Protein AF-A0A933QQ33-F1 (afdb_monomer_lite)

Radius of gyration: 17.91 Å; chains: 1; bounding box: 45×39×52 Å

Foldseek 3Di:
DVLLVVCLQQQAELVVSVVCCVVPPCVVPVPDDPSVVNLVVLLVPLVCVLVQADDAAQEKEKDKDDFAADAPPCPPVDPLDEADWADDPNDIGGYKMKIFMAHLVLGTNDIAMDGRRDFSLVTQVRVQVCPPNYQYEYAPSNDDPVDHRPSYDHDDPPRDPSCVSVVVVNCSCCPRSVRRYRYDPDDDDSPVNSVCCSSRPDDPPDPDDDDDDDDD

Structure (mmCIF, N/CA/C/O backbone):
data_AF-A0A933QQ33-F1
#
_entry.id   AF-A0A933QQ33-F1
#
loop_
_atom_site.group_PDB
_atom_site.id
_atom_site.type_symbol
_atom_site.label_atom_id
_atom_site.label_alt_id
_atom_site.label_comp_id
_atom_site.label_asym_id
_atom_site.label_entity_id
_atom_site.label_seq_id
_atom_site.pdbx_PDB_ins_code
_atom_site.Cartn_x
_atom_site.Cartn_y
_atom_site.Cartn_z
_atom_site.occupancy
_atom_site.B_iso_or_equiv
_atom_site.auth_seq_id
_atom_site.auth_comp_id
_atom_site.auth_asym_id
_atom_site.auth_atom_id
_atom_site.pdbx_PDB_model_num
ATOM 1 N N . MET A 1 1 ? -5.122 -6.069 -16.769 1.00 69.25 1 MET A N 1
ATOM 2 C CA . MET A 1 1 ? -5.168 -6.163 -15.291 1.00 69.25 1 MET A CA 1
ATOM 3 C C . MET A 1 1 ? -4.305 -7.285 -14.753 1.00 69.25 1 MET A C 1
ATOM 5 O O . MET A 1 1 ? -3.380 -6.979 -14.017 1.00 69.25 1 MET A O 1
ATOM 9 N N . THR A 1 2 ? -4.514 -8.536 -15.174 1.00 80.75 2 THR A N 1
ATOM 10 C CA . THR A 1 2 ? -3.758 -9.713 -14.699 1.00 80.75 2 THR A CA 1
ATOM 11 C C . THR A 1 2 ? -2.238 -9.527 -14.733 1.00 80.75 2 THR A C 1
ATOM 13 O O . THR A 1 2 ? -1.574 -9.744 -13.727 1.00 80.75 2 THR A O 1
ATOM 16 N N . LEU A 1 3 ? -1.684 -9.022 -15.843 1.00 87.12 3 LEU A N 1
ATOM 17 C CA . LEU A 1 3 ? -0.244 -8.754 -15.954 1.00 87.12 3 LEU A CA 1
ATOM 18 C C . LEU A 1 3 ? 0.265 -7.687 -14.972 1.00 87.12 3 LEU A C 1
ATOM 20 O O . LEU A 1 3 ? 1.373 -7.806 -14.466 1.00 87.12 3 LEU A O 1
ATOM 24 N N . GLY A 1 4 ? -0.537 -6.662 -14.677 1.00 82.50 4 GLY A N 1
ATOM 25 C CA . GLY A 1 4 ? -0.167 -5.626 -13.712 1.00 82.50 4 GLY A CA 1
ATOM 26 C C . GLY A 1 4 ? -0.150 -6.158 -12.277 1.00 82.50 4 GLY A C 1
ATOM 27 O O . GLY A 1 4 ? 0.752 -5.837 -11.510 1.00 82.50 4 GLY A O 1
ATOM 28 N N . PHE A 1 5 ? -1.100 -7.030 -11.931 1.00 78.88 5 PHE A N 1
ATOM 29 C CA . PHE A 1 5 ? -1.120 -7.707 -10.633 1.00 78.88 5 PHE A CA 1
ATOM 30 C C . PHE A 1 5 ? 0.055 -8.682 -10.479 1.00 78.88 5 PHE A C 1
ATOM 32 O O . PHE A 1 5 ? 0.748 -8.661 -9.467 1.00 78.88 5 PHE A O 1
ATOM 39 N N . LEU A 1 6 ? 0.353 -9.471 -11.517 1.00 82.62 6 LEU A N 1
ATOM 40 C CA . LEU A 1 6 ? 1.536 -10.338 -11.547 1.00 82.62 6 LEU A CA 1
ATOM 41 C C . LEU A 1 6 ? 2.837 -9.539 -11.430 1.00 82.62 6 LEU A C 1
ATOM 43 O O . LEU A 1 6 ? 3.757 -9.969 -10.739 1.00 82.62 6 LEU A O 1
ATOM 47 N N . PHE A 1 7 ? 2.914 -8.369 -12.069 1.00 81.94 7 PHE A N 1
ATOM 48 C CA . PHE A 1 7 ? 4.052 -7.465 -11.923 1.00 81.94 7 PHE A CA 1
ATOM 49 C C . PHE A 1 7 ? 4.214 -7.000 -10.478 1.00 81.94 7 PHE A C 1
ATOM 51 O O . PHE A 1 7 ? 5.313 -7.089 -9.922 1.00 81.94 7 PHE A O 1
ATOM 58 N N . ALA A 1 8 ? 3.113 -6.554 -9.866 1.00 75.75 8 ALA A N 1
ATOM 59 C CA . ALA A 1 8 ? 3.092 -6.137 -8.476 1.00 75.75 8 ALA A CA 1
ATOM 60 C C . ALA A 1 8 ? 3.537 -7.278 -7.556 1.00 75.75 8 ALA A C 1
ATOM 62 O O . ALA A 1 8 ? 4.431 -7.063 -6.755 1.00 75.75 8 ALA A O 1
ATOM 63 N N . LEU A 1 9 ? 3.018 -8.497 -7.709 1.00 74.25 9 LEU A N 1
ATOM 64 C CA . LEU A 1 9 ? 3.418 -9.634 -6.875 1.00 74.25 9 LEU A CA 1
ATOM 65 C C . LEU A 1 9 ? 4.866 -10.073 -7.095 1.00 74.25 9 LEU A C 1
ATOM 67 O O . LEU A 1 9 ? 5.565 -10.365 -6.135 1.00 74.25 9 LEU A O 1
ATOM 71 N N . LYS A 1 10 ? 5.343 -10.123 -8.341 1.00 75.69 10 LYS A N 1
ATOM 72 C CA . LYS A 1 10 ? 6.691 -10.630 -8.629 1.00 75.69 10 LYS A CA 1
ATOM 73 C C . LYS A 1 10 ? 7.784 -9.702 -8.108 1.00 75.69 10 LYS A C 1
ATOM 75 O O . LYS A 1 10 ? 8.884 -10.140 -7.784 1.00 75.69 10 LYS A O 1
ATOM 80 N N . GLY A 1 11 ? 7.501 -8.406 -8.077 1.00 65.62 11 GLY A N 1
ATOM 81 C CA . GLY A 1 11 ? 8.330 -7.442 -7.381 1.00 65.62 11 GLY A CA 1
ATOM 82 C C . GLY A 1 11 ? 9.725 -7.178 -7.960 1.00 65.62 11 GLY A C 1
ATOM 83 O O . GLY A 1 11 ? 10.564 -6.562 -7.295 1.00 65.62 11 GLY A O 1
ATOM 84 N N . VAL A 1 12 ? 9.968 -7.597 -9.201 1.00 72.81 12 VAL A N 1
ATOM 85 C CA . VAL A 1 12 ? 11.219 -7.385 -9.945 1.00 72.81 12 VAL A CA 1
ATOM 86 C C . VAL A 1 12 ? 11.162 -6.111 -10.800 1.00 72.81 12 VAL A C 1
ATOM 88 O O . VAL A 1 12 ? 10.118 -5.476 -10.923 1.00 72.81 12 VAL A O 1
ATOM 91 N N . SER A 1 13 ? 12.285 -5.718 -11.407 1.00 76.19 13 SER A N 1
ATOM 92 C CA . SER A 1 13 ? 12.331 -4.555 -12.305 1.00 76.19 13 SER A CA 1
ATOM 93 C C . SER A 1 13 ? 11.504 -4.763 -13.581 1.00 76.19 13 SER A C 1
ATOM 95 O O . SER A 1 13 ? 11.314 -5.895 -14.028 1.00 76.19 13 SER A O 1
ATOM 97 N N . GLU A 1 14 ? 11.080 -3.670 -14.225 1.00 82.19 14 GLU A N 1
ATOM 98 C CA . GLU A 1 14 ? 10.303 -3.696 -15.477 1.00 82.19 14 GLU A CA 1
ATOM 99 C C . GLU A 1 14 ? 10.943 -4.571 -16.560 1.00 82.19 14 GLU A C 1
ATOM 101 O O . GLU A 1 14 ? 10.285 -5.378 -17.217 1.00 82.19 14 GLU A O 1
ATOM 106 N N . ARG A 1 15 ? 12.266 -4.443 -16.727 1.00 84.38 15 ARG A N 1
ATOM 107 C CA . ARG A 1 15 ? 13.032 -5.226 -17.700 1.00 84.38 15 ARG A CA 1
ATOM 108 C C . ARG A 1 15 ? 13.042 -6.709 -17.348 1.00 84.38 15 ARG A C 1
ATOM 110 O O . ARG A 1 15 ? 12.881 -7.529 -18.247 1.00 84.38 15 ARG A O 1
ATOM 117 N N . ALA A 1 16 ? 13.261 -7.051 -16.080 1.00 84.88 16 ALA A N 1
ATOM 118 C CA . ALA A 1 16 ? 13.276 -8.441 -15.635 1.00 84.88 16 ALA A CA 1
ATOM 119 C C . ALA A 1 16 ? 11.887 -9.080 -15.770 1.00 84.88 16 ALA A C 1
ATOM 121 O O . ALA A 1 16 ? 11.774 -10.200 -16.259 1.00 84.88 16 ALA A O 1
ATOM 122 N N . PHE A 1 17 ? 10.835 -8.341 -15.415 1.00 86.44 17 PHE A N 1
ATOM 123 C CA . PHE A 1 17 ? 9.454 -8.784 -15.559 1.00 86.44 17 PHE A CA 1
ATOM 124 C C . PHE A 1 17 ? 9.071 -9.018 -17.019 1.00 86.44 17 PHE A C 1
ATOM 126 O O . PHE A 1 17 ? 8.561 -10.080 -17.360 1.00 86.44 17 PHE A O 1
ATOM 133 N N . TYR A 1 18 ? 9.366 -8.053 -17.892 1.00 89.75 18 TYR A N 1
ATOM 134 C CA . TYR A 1 18 ? 9.047 -8.162 -19.311 1.00 89.75 18 TYR A CA 1
ATOM 135 C C . TYR A 1 18 ? 9.788 -9.323 -19.977 1.00 89.75 18 TYR A C 1
ATOM 137 O O . TYR A 1 18 ? 9.181 -10.099 -20.708 1.00 89.75 18 TYR A O 1
ATOM 145 N N . ARG A 1 19 ? 11.087 -9.486 -19.681 1.00 92.12 19 ARG A N 1
ATOM 146 C CA . ARG A 1 19 ? 11.868 -10.636 -20.164 1.00 92.12 19 ARG A CA 1
ATOM 147 C C . ARG A 1 19 ? 11.242 -11.958 -19.744 1.00 92.12 19 ARG A C 1
ATOM 149 O O . ARG A 1 19 ? 11.149 -12.858 -20.562 1.00 92.12 19 ARG A O 1
ATOM 156 N N . TRP A 1 20 ? 10.819 -12.047 -18.489 1.00 92.19 20 TRP A N 1
ATOM 157 C CA . TRP A 1 20 ? 10.188 -13.243 -17.956 1.00 92.19 20 TRP A CA 1
ATOM 158 C C . TRP A 1 20 ? 8.858 -13.570 -18.646 1.00 92.19 20 TRP A C 1
ATOM 160 O O . TRP A 1 20 ? 8.659 -14.714 -19.032 1.00 92.19 20 TRP A O 1
ATOM 170 N N . ILE A 1 21 ? 7.977 -12.585 -18.869 1.00 92.81 21 ILE A N 1
ATOM 171 C CA . ILE A 1 21 ? 6.718 -12.826 -19.598 1.00 92.81 21 ILE A CA 1
ATOM 172 C C . ILE A 1 21 ? 6.996 -13.319 -21.013 1.00 92.81 21 ILE A C 1
ATOM 174 O O . ILE A 1 21 ? 6.387 -14.288 -21.447 1.00 92.81 21 ILE A O 1
ATOM 178 N N . VAL A 1 22 ? 7.891 -12.647 -21.738 1.00 92.94 22 VAL A N 1
ATOM 179 C CA . VAL A 1 22 ? 8.182 -13.003 -23.133 1.00 92.94 22 VAL A CA 1
ATOM 180 C C . VAL A 1 22 ? 8.796 -14.398 -23.235 1.00 92.94 22 VAL A C 1
ATOM 182 O O . VAL A 1 22 ? 8.519 -15.109 -24.192 1.00 92.94 22 VAL A O 1
ATOM 185 N N . GLN A 1 23 ? 9.629 -14.784 -22.268 1.00 93.06 23 GLN A N 1
ATOM 186 C CA . GLN A 1 23 ? 10.308 -16.074 -22.283 1.00 93.06 23 GLN A CA 1
ATOM 187 C C . GLN A 1 23 ? 9.382 -17.233 -21.897 1.00 93.06 23 GLN A C 1
ATOM 189 O O . GLN A 1 23 ? 9.421 -18.269 -22.551 1.00 93.06 23 GLN A O 1
ATOM 194 N N . ASP A 1 24 ? 8.564 -17.055 -20.859 1.00 92.56 24 ASP A N 1
ATOM 195 C CA . ASP A 1 24 ? 7.855 -18.172 -20.223 1.00 92.56 24 ASP A CA 1
ATOM 196 C C . ASP A 1 24 ? 6.342 -18.180 -20.525 1.00 92.56 24 ASP A C 1
ATOM 198 O O . ASP A 1 24 ? 5.678 -19.187 -20.297 1.00 92.56 24 ASP A O 1
ATOM 202 N N . TYR A 1 25 ? 5.775 -17.063 -21.000 1.00 90.31 25 TYR A N 1
ATOM 203 C CA . TYR A 1 25 ? 4.322 -16.866 -21.132 1.00 90.31 25 TYR A CA 1
ATOM 204 C C . TYR A 1 25 ? 3.909 -16.176 -22.439 1.00 90.31 25 TYR A C 1
ATOM 206 O O . TYR A 1 25 ? 2.803 -15.636 -22.524 1.00 90.31 25 TYR A O 1
ATOM 214 N N . SER A 1 26 ? 4.765 -16.169 -23.462 1.00 87.69 26 SER A N 1
ATOM 215 C CA . SER A 1 26 ? 4.444 -15.580 -24.771 1.00 87.69 26 SER A CA 1
ATOM 216 C C . SER A 1 26 ? 3.185 -16.191 -25.390 1.00 87.69 26 SER A C 1
ATOM 218 O O . SER A 1 26 ? 2.352 -15.451 -25.911 1.00 87.69 26 SER A O 1
ATOM 220 N N . ASP A 1 27 ? 2.985 -17.500 -25.229 1.00 91.31 27 ASP A N 1
ATOM 221 C CA . ASP A 1 27 ? 1.807 -18.219 -25.732 1.00 91.31 27 ASP A CA 1
ATOM 222 C C . ASP A 1 27 ? 0.490 -17.739 -25.101 1.00 91.31 27 ASP A C 1
ATOM 224 O O . ASP A 1 27 ? -0.550 -17.716 -25.756 1.00 91.31 27 ASP A O 1
ATOM 228 N N . LEU A 1 28 ? 0.523 -17.303 -23.835 1.00 90.19 28 LEU A N 1
ATOM 229 C CA . LEU A 1 28 ? -0.654 -16.761 -23.144 1.00 90.19 28 LEU A CA 1
ATOM 230 C C . LEU A 1 28 ? -0.951 -15.307 -23.529 1.00 90.19 28 LEU A C 1
ATOM 232 O O . LEU A 1 28 ? -2.063 -14.821 -23.313 1.00 90.19 28 LEU A O 1
ATOM 236 N N . PHE A 1 29 ? 0.037 -14.596 -24.076 1.00 89.62 29 PHE A N 1
ATOM 237 C CA . PHE A 1 29 ? -0.059 -13.180 -24.420 1.00 89.62 29 PHE A CA 1
ATOM 238 C C . PHE A 1 29 ? 0.493 -12.922 -25.834 1.00 89.62 29 PHE A C 1
ATOM 240 O O . PHE A 1 29 ? 1.469 -12.184 -25.985 1.00 89.62 29 PHE A O 1
ATOM 247 N N . PRO A 1 30 ? -0.147 -13.466 -26.889 1.00 86.69 30 PRO A N 1
ATOM 248 C CA . PRO A 1 30 ? 0.376 -13.405 -28.259 1.00 86.69 30 PRO A CA 1
ATOM 249 C C . PRO A 1 30 ? 0.474 -11.974 -28.808 1.00 86.69 30 PRO A C 1
ATOM 251 O O . PRO A 1 30 ? 1.287 -11.688 -29.680 1.00 86.69 30 PRO A O 1
ATOM 254 N N . THR A 1 31 ? -0.327 -11.046 -28.276 1.00 91.69 31 THR A N 1
ATOM 255 C CA . THR A 1 31 ? -0.314 -9.619 -28.632 1.00 91.69 31 THR A CA 1
ATOM 256 C C . THR A 1 31 ? 0.259 -8.755 -27.505 1.00 91.69 31 THR A C 1
ATOM 258 O O . THR A 1 31 ? -0.288 -7.692 -27.196 1.00 91.69 31 THR A O 1
ATOM 261 N N . LEU A 1 32 ? 1.313 -9.222 -26.825 1.00 91.81 32 LEU A N 1
ATOM 262 C CA . LEU A 1 32 ? 1.960 -8.456 -25.761 1.00 91.81 32 LEU A CA 1
ATOM 263 C C . LEU A 1 32 ? 2.539 -7.144 -26.335 1.00 91.81 32 LEU A C 1
ATOM 265 O O . LEU A 1 32 ? 3.366 -7.193 -27.247 1.00 91.81 32 LEU A O 1
ATOM 269 N N . PRO A 1 33 ? 2.139 -5.967 -25.817 1.00 92.75 33 PRO A N 1
ATOM 270 C CA . PRO A 1 33 ? 2.738 -4.698 -26.216 1.00 92.75 33 PRO A CA 1
ATOM 271 C C . PRO A 1 33 ? 4.237 -4.671 -25.920 1.00 92.75 33 PRO A C 1
ATOM 273 O O . PRO A 1 33 ? 4.685 -5.326 -24.981 1.00 92.75 33 PRO A O 1
ATOM 276 N N . ASP A 1 34 ? 4.995 -3.838 -26.638 1.00 92.50 34 ASP A N 1
ATOM 277 C CA . ASP A 1 34 ? 6.389 -3.577 -26.285 1.00 92.50 34 ASP A CA 1
ATOM 278 C C . ASP A 1 34 ? 6.517 -3.098 -24.828 1.00 92.50 34 ASP A C 1
ATOM 280 O O . ASP A 1 34 ? 5.586 -2.524 -24.254 1.00 92.50 34 ASP A O 1
ATOM 284 N N . ARG A 1 35 ? 7.689 -3.322 -24.224 1.00 88.56 35 ARG A N 1
ATOM 285 C CA . ARG A 1 35 ? 7.934 -3.065 -22.797 1.00 88.56 35 ARG A CA 1
ATOM 286 C C . ARG A 1 35 ? 7.440 -1.688 -22.355 1.00 88.56 35 ARG A C 1
ATOM 288 O O . ARG A 1 35 ? 6.703 -1.583 -21.381 1.00 88.56 35 ARG A O 1
ATOM 295 N N . THR A 1 36 ? 7.843 -0.637 -23.061 1.00 86.62 36 THR A N 1
ATOM 296 C CA . THR A 1 36 ? 7.522 0.740 -22.677 1.00 86.62 36 THR A CA 1
ATOM 297 C C . THR A 1 36 ? 6.019 0.986 -22.761 1.00 86.62 36 THR A C 1
ATOM 299 O O . THR A 1 36 ? 5.429 1.563 -21.845 1.00 86.62 36 THR A O 1
ATOM 302 N N . ARG A 1 37 ? 5.368 0.508 -23.826 1.00 88.81 37 ARG A N 1
ATOM 303 C CA . ARG A 1 37 ? 3.914 0.597 -23.975 1.00 88.81 37 ARG A CA 1
ATOM 304 C C . ARG A 1 37 ? 3.171 -0.196 -22.904 1.00 88.81 37 ARG A C 1
ATOM 306 O O . ARG A 1 37 ? 2.187 0.317 -22.378 1.00 88.81 37 ARG A O 1
ATOM 313 N N . LEU A 1 38 ? 3.636 -1.391 -22.543 1.00 89.44 38 LEU A N 1
ATOM 314 C CA . LEU A 1 38 ? 3.025 -2.217 -21.500 1.00 89.44 38 LEU A CA 1
ATOM 315 C C . LEU A 1 38 ? 2.984 -1.484 -20.152 1.00 89.44 38 LEU A C 1
ATOM 317 O O . LEU A 1 38 ? 1.920 -1.382 -19.545 1.00 89.44 38 LEU A O 1
ATOM 321 N N . PHE A 1 39 ? 4.106 -0.914 -19.704 1.00 85.50 39 PHE A N 1
ATOM 322 C CA . PHE A 1 39 ? 4.153 -0.198 -18.421 1.00 85.50 39 PHE A CA 1
ATOM 323 C C . PHE A 1 39 ? 3.404 1.142 -18.457 1.00 85.50 39 PHE A C 1
ATOM 325 O O . PHE A 1 39 ? 2.799 1.541 -17.459 1.00 85.50 39 PHE A O 1
ATOM 332 N N . ARG A 1 40 ? 3.328 1.805 -19.619 1.00 84.56 40 ARG A N 1
ATOM 333 C CA . ARG A 1 40 ? 2.416 2.947 -19.811 1.00 84.56 40 ARG A CA 1
ATOM 334 C C . ARG A 1 40 ? 0.951 2.529 -19.696 1.00 84.56 40 ARG A C 1
ATOM 336 O O . ARG A 1 40 ? 0.180 3.238 -19.058 1.00 84.56 40 ARG A O 1
ATOM 343 N N . LEU A 1 41 ? 0.569 1.387 -20.271 1.00 87.06 41 LEU A N 1
ATOM 344 C CA . LEU A 1 41 ? -0.791 0.850 -20.170 1.00 87.06 41 LEU A CA 1
ATOM 345 C C . LEU A 1 41 ? -1.143 0.448 -18.745 1.00 87.06 41 LEU A C 1
ATOM 347 O O . LEU A 1 41 ? -2.273 0.680 -18.327 1.00 87.06 41 LEU A O 1
ATOM 351 N N . PHE A 1 42 ? -0.189 -0.096 -17.985 1.00 85.19 42 PHE A N 1
ATOM 352 C CA . PHE A 1 42 ? -0.370 -0.250 -16.548 1.00 85.19 42 PHE A CA 1
ATOM 353 C C . PHE A 1 42 ? -0.737 1.115 -15.968 1.00 85.19 42 PHE A C 1
ATOM 355 O O . PHE A 1 42 ? -1.869 1.282 -15.519 1.00 85.19 42 PHE A O 1
ATOM 362 N N . LYS A 1 43 ? 0.131 2.131 -16.076 1.00 79.50 43 LYS A N 1
ATOM 363 C CA . LYS A 1 43 ? -0.121 3.478 -15.522 1.00 79.50 43 LYS A CA 1
ATOM 364 C C . LYS A 1 43 ? -1.506 4.033 -15.866 1.00 79.50 43 LYS A C 1
ATOM 366 O O . LYS A 1 43 ? -2.214 4.470 -14.967 1.00 79.50 43 LYS A O 1
ATOM 371 N N . VAL A 1 44 ? -1.899 3.976 -17.136 1.00 85.75 44 VAL A N 1
ATOM 372 C CA . VAL A 1 44 ? -3.193 4.491 -17.617 1.00 85.75 44 VAL A CA 1
ATOM 373 C C . VAL A 1 44 ? -4.380 3.771 -16.979 1.00 85.75 44 VAL A C 1
ATOM 375 O O . VAL A 1 44 ? -5.379 4.406 -16.663 1.00 85.75 44 VAL A O 1
ATOM 378 N N . HIS A 1 45 ? -4.283 2.462 -16.765 1.00 84.06 45 HIS A N 1
ATOM 379 C CA . HIS A 1 45 ? -5.392 1.656 -16.261 1.00 84.06 45 HIS A CA 1
ATOM 380 C C . HIS A 1 45 ? -5.319 1.380 -14.759 1.00 84.06 45 HIS A C 1
ATOM 382 O O . HIS A 1 45 ? -6.047 0.514 -14.283 1.00 84.06 45 HIS A O 1
ATOM 388 N N . GLN A 1 46 ? -4.478 2.095 -14.004 1.00 76.44 46 GLN A N 1
ATOM 389 C CA . GLN A 1 46 ? -4.271 1.849 -12.573 1.00 76.44 46 GLN A CA 1
ATOM 390 C C . GLN A 1 46 ? -5.576 1.798 -11.777 1.00 76.44 46 GLN A C 1
ATOM 392 O O . GLN A 1 46 ? -5.718 0.948 -10.915 1.00 76.44 46 GLN A O 1
ATOM 397 N N . ASP A 1 47 ? -6.569 2.619 -12.124 1.00 82.06 47 ASP A N 1
ATOM 398 C CA . ASP A 1 47 ? -7.845 2.664 -11.410 1.00 82.06 47 ASP A CA 1
ATOM 399 C C . ASP A 1 47 ? -8.628 1.351 -11.451 1.00 82.06 47 ASP A C 1
ATOM 401 O O . ASP A 1 47 ? -9.471 1.122 -10.586 1.00 82.06 47 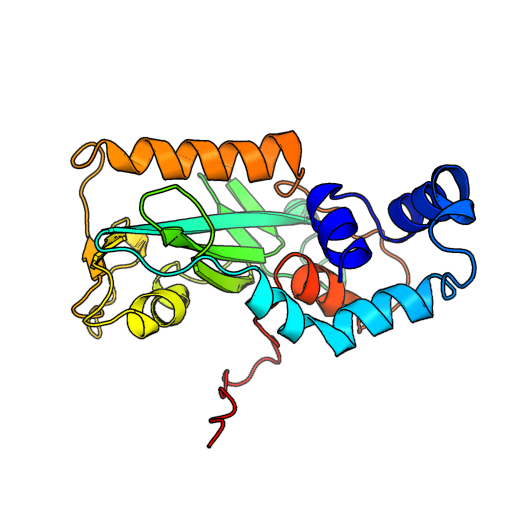ASP A O 1
ATOM 405 N N . TRP A 1 48 ? -8.369 0.449 -12.405 1.00 83.75 48 TRP A N 1
ATOM 406 C CA . TRP A 1 48 ? -9.065 -0.839 -12.393 1.00 83.75 48 TRP A CA 1
ATOM 407 C C . TRP A 1 48 ? -8.550 -1.770 -11.282 1.00 83.75 48 TRP A C 1
ATOM 409 O O . TRP A 1 48 ? -9.200 -2.784 -11.028 1.00 83.75 48 TRP A O 1
ATOM 419 N N . THR A 1 49 ? -7.453 -1.440 -10.581 1.00 78.31 49 THR A N 1
ATOM 420 C CA . THR A 1 49 ? -7.044 -2.159 -9.358 1.00 78.31 49 THR A CA 1
ATOM 421 C C . THR A 1 49 ? -8.116 -2.081 -8.276 1.00 78.31 49 THR A C 1
ATOM 423 O O . THR A 1 49 ? -8.255 -3.026 -7.506 1.00 78.31 49 THR A O 1
ATOM 426 N N . LYS A 1 50 ? -8.953 -1.033 -8.288 1.00 80.62 50 LYS A N 1
ATOM 427 C CA . LYS A 1 50 ? -10.102 -0.878 -7.384 1.00 80.62 50 LYS A CA 1
ATOM 428 C C . LYS A 1 50 ? -11.073 -2.060 -7.447 1.00 80.62 50 LYS A C 1
ATOM 430 O O . LYS A 1 50 ? -11.699 -2.380 -6.449 1.00 80.62 50 LYS A O 1
ATOM 435 N N . ARG A 1 51 ? -11.150 -2.768 -8.584 1.00 83.94 51 ARG A N 1
ATOM 436 C CA . ARG A 1 51 ? -11.984 -3.978 -8.742 1.00 83.94 51 ARG A CA 1
ATOM 437 C C . ARG A 1 51 ? -11.496 -5.181 -7.930 1.00 83.94 51 ARG A C 1
ATOM 439 O O . ARG A 1 51 ? -12.233 -6.147 -7.803 1.00 83.94 51 ARG A O 1
ATOM 446 N N . PHE A 1 52 ? -10.255 -5.147 -7.450 1.00 83.19 52 PHE A N 1
ATOM 447 C CA . PHE A 1 52 ? -9.656 -6.204 -6.635 1.00 83.19 52 PHE A CA 1
ATOM 448 C C . PHE A 1 52 ? -9.637 -5.851 -5.144 1.00 83.19 52 PHE A C 1
ATOM 450 O O . PHE A 1 52 ? -9.101 -6.629 -4.356 1.00 83.19 52 PHE A O 1
ATOM 457 N N . MET A 1 53 ? -10.185 -4.692 -4.761 1.00 88.81 53 MET A N 1
ATOM 458 C CA . MET A 1 53 ? -10.355 -4.351 -3.353 1.00 88.81 53 MET A CA 1
ATOM 459 C C . MET A 1 53 ? -11.418 -5.250 -2.739 1.00 88.81 53 MET A C 1
ATOM 461 O O . MET A 1 53 ? -12.449 -5.529 -3.351 1.00 88.81 53 MET A O 1
ATOM 465 N N . ALA A 1 54 ? -11.141 -5.720 -1.534 1.00 93.69 54 ALA A N 1
ATOM 466 C CA . ALA A 1 54 ? -12.077 -6.521 -0.779 1.00 93.69 54 ALA A CA 1
ATOM 467 C C . ALA A 1 54 ? -13.202 -5.657 -0.215 1.00 93.69 54 ALA A C 1
ATOM 469 O O . ALA A 1 54 ? -13.006 -4.489 0.122 1.00 93.69 54 ALA A O 1
ATOM 470 N N . GLU A 1 55 ? -14.374 -6.263 -0.061 1.00 96.00 55 GLU A N 1
ATOM 471 C CA . GLU A 1 55 ? -15.481 -5.613 0.626 1.00 96.00 55 GLU A CA 1
ATOM 472 C C . GLU A 1 55 ? -15.113 -5.325 2.095 1.00 96.00 55 GLU A C 1
ATOM 474 O O . GLU A 1 55 ? -14.406 -6.126 2.736 1.00 96.00 55 GLU A O 1
ATOM 479 N N . PRO A 1 56 ? -15.571 -4.181 2.637 1.00 96.19 56 PRO A N 1
ATOM 480 C CA . PRO A 1 56 ? -15.396 -3.869 4.045 1.00 96.19 56 PRO A CA 1
ATOM 481 C C . PRO A 1 56 ? -16.177 -4.863 4.910 1.00 96.19 56 PRO A C 1
ATOM 483 O O . PRO A 1 56 ? -17.231 -5.369 4.532 1.00 96.19 56 PRO A O 1
ATOM 486 N N . THR A 1 57 ? -15.661 -5.125 6.104 1.00 95.75 57 THR A N 1
ATOM 487 C CA . THR A 1 57 ? -16.318 -5.966 7.115 1.00 95.75 57 THR A CA 1
ATOM 488 C C . THR A 1 57 ? -16.553 -5.162 8.386 1.00 95.75 57 THR A C 1
ATOM 490 O O . THR A 1 57 ? -16.107 -4.029 8.476 1.00 95.75 57 THR A O 1
ATOM 493 N N . VAL A 1 58 ? -17.210 -5.733 9.400 1.00 94.69 58 VAL A N 1
ATOM 494 C CA . VAL A 1 58 ? -17.476 -5.012 10.664 1.00 94.69 58 VAL A CA 1
ATOM 495 C C . VAL A 1 58 ? -16.181 -4.527 11.329 1.00 94.69 58 VAL A C 1
ATOM 497 O O . VAL A 1 58 ? -16.126 -3.412 11.846 1.00 94.69 58 VAL A O 1
ATOM 500 N N . LEU A 1 59 ? -15.130 -5.351 11.293 1.00 93.94 59 LEU A N 1
ATOM 501 C CA . LEU A 1 59 ? -13.799 -5.000 11.783 1.00 93.94 59 LEU A CA 1
ATOM 502 C C . LEU A 1 59 ? -12.803 -4.887 10.632 1.00 93.94 59 LEU A C 1
ATOM 504 O O . LEU A 1 59 ? -12.856 -5.653 9.671 1.00 93.94 59 LEU A O 1
ATOM 508 N N . GLY A 1 60 ? -11.853 -3.977 10.777 1.00 94.44 60 GLY A N 1
ATOM 509 C CA . GLY A 1 60 ? -10.710 -3.827 9.894 1.00 94.44 60 GLY A CA 1
ATOM 510 C C . GLY A 1 60 ? -9.464 -3.420 10.664 1.00 94.44 60 GLY A C 1
ATOM 511 O O . GLY A 1 60 ? -9.514 -3.074 11.845 1.00 94.44 60 GLY A O 1
ATOM 512 N N . ILE A 1 61 ? -8.323 -3.471 9.992 1.00 94.50 61 ILE A N 1
ATOM 513 C CA . ILE A 1 61 ? -7.027 -3.082 10.550 1.00 94.50 61 ILE A CA 1
ATOM 514 C C . ILE A 1 61 ? -6.324 -2.210 9.529 1.00 94.50 61 ILE A C 1
ATOM 516 O O . ILE A 1 61 ? -6.248 -2.594 8.366 1.00 94.50 61 ILE A O 1
ATOM 520 N N . ALA A 1 62 ? -5.755 -1.085 9.951 1.00 94.56 62 ALA A N 1
ATOM 521 C CA . ALA A 1 62 ? -4.882 -0.305 9.084 1.00 94.56 62 ALA A CA 1
ATOM 522 C C . ALA A 1 62 ? -3.449 -0.253 9.605 1.00 94.56 62 ALA A C 1
ATOM 524 O O . ALA A 1 62 ? -3.180 -0.351 10.804 1.00 94.56 62 ALA A O 1
ATOM 525 N N . GLY A 1 63 ? -2.511 -0.107 8.676 1.00 91.94 63 GLY A N 1
ATOM 526 C CA . GLY A 1 63 ? -1.097 0.016 8.991 1.00 91.94 63 GLY A CA 1
ATOM 527 C C . GLY A 1 63 ? -0.306 0.656 7.872 1.00 91.94 63 GLY A C 1
ATOM 528 O O . GLY A 1 63 ? -0.814 0.897 6.777 1.00 91.94 63 GLY A O 1
ATOM 529 N N . THR A 1 64 ? 0.963 0.928 8.170 1.00 91.75 64 THR A N 1
ATOM 530 C CA . THR A 1 64 ? 1.904 1.476 7.198 1.00 91.75 64 THR A CA 1
ATOM 531 C C . THR A 1 64 ? 3.112 0.568 6.989 1.00 91.75 64 THR A C 1
ATOM 533 O O . THR A 1 64 ? 3.544 -0.187 7.866 1.00 91.75 64 THR A O 1
ATOM 536 N N . TYR A 1 65 ? 3.686 0.638 5.792 1.00 89.00 65 TYR A N 1
ATOM 537 C CA . TYR A 1 65 ? 4.847 -0.134 5.381 1.00 89.00 65 TYR A CA 1
ATOM 538 C C . TYR A 1 65 ? 5.837 0.732 4.604 1.00 89.00 65 TYR A C 1
ATOM 540 O O . TYR A 1 65 ? 5.514 1.305 3.568 1.00 89.00 65 TYR A O 1
ATOM 548 N N . GLY A 1 66 ? 7.074 0.821 5.098 1.00 88.38 66 GLY A N 1
ATOM 549 C CA . GLY A 1 66 ? 8.140 1.576 4.433 1.00 88.38 66 GLY A CA 1
ATOM 550 C C . GLY A 1 66 ? 8.836 0.768 3.337 1.00 88.38 66 GLY A C 1
ATOM 551 O O . GLY A 1 66 ? 9.350 -0.320 3.618 1.00 88.38 66 GLY A O 1
ATOM 552 N N . ILE A 1 67 ? 8.917 1.344 2.140 1.00 85.38 67 ILE A N 1
ATOM 553 C CA . ILE A 1 67 ? 9.510 0.792 0.915 1.00 85.38 67 ILE A CA 1
ATOM 554 C C . ILE A 1 67 ? 10.803 1.565 0.619 1.00 85.38 67 ILE A C 1
ATOM 556 O O . ILE A 1 67 ? 10.772 2.768 0.352 1.00 85.38 67 ILE A O 1
ATOM 560 N N . GLU A 1 68 ? 11.949 0.885 0.657 1.00 85.81 68 GLU A N 1
ATOM 561 C CA . GLU A 1 68 ? 13.252 1.468 0.317 1.00 85.81 68 GLU A CA 1
ATOM 562 C C . GLU A 1 68 ? 13.461 1.396 -1.203 1.00 85.81 68 GLU A C 1
ATOM 564 O O . GLU A 1 68 ? 13.490 0.306 -1.777 1.00 85.81 68 GLU A O 1
ATOM 569 N N . LEU A 1 69 ? 13.602 2.548 -1.860 1.00 77.69 69 LEU A N 1
ATOM 570 C CA . LEU A 1 69 ? 13.943 2.621 -3.287 1.00 77.69 69 LEU A CA 1
ATOM 571 C C . LEU A 1 69 ? 15.444 2.751 -3.503 1.00 77.69 69 LEU A C 1
ATOM 573 O O . LEU A 1 69 ? 16.023 2.152 -4.408 1.00 77.69 69 LEU A O 1
ATOM 577 N N . ILE A 1 70 ? 16.058 3.583 -2.666 1.00 76.38 70 ILE A N 1
ATOM 578 C CA . ILE A 1 70 ? 17.464 3.936 -2.719 1.00 76.38 70 ILE A CA 1
ATOM 579 C C . ILE A 1 70 ? 18.012 3.782 -1.303 1.00 76.38 70 ILE A C 1
ATOM 581 O O . ILE A 1 70 ? 17.348 4.116 -0.316 1.00 76.38 70 ILE A O 1
ATOM 585 N N . HIS A 1 71 ? 19.241 3.278 -1.201 1.00 77.62 71 HIS A N 1
ATOM 586 C CA . HIS A 1 71 ? 19.943 3.274 0.075 1.00 77.62 71 HIS A CA 1
ATOM 587 C C . HIS A 1 71 ? 20.050 4.718 0.623 1.00 77.62 71 HIS A C 1
ATOM 589 O O . HIS A 1 71 ? 20.219 5.643 -0.169 1.00 77.62 71 HIS A O 1
ATOM 595 N N . PRO A 1 72 ? 20.007 4.960 1.947 1.00 75.44 72 PRO A N 1
ATOM 596 C CA . PRO A 1 72 ? 20.006 6.329 2.485 1.00 75.44 72 PRO A CA 1
ATOM 597 C C . PRO A 1 72 ? 21.284 7.142 2.249 1.00 75.44 72 PRO A C 1
ATOM 599 O O . PRO A 1 72 ? 21.249 8.364 2.285 1.00 75.44 72 PRO A O 1
ATOM 602 N N . ILE A 1 73 ? 22.425 6.473 2.063 1.00 75.50 73 ILE A N 1
ATOM 603 C CA . ILE A 1 73 ? 23.740 7.121 1.888 1.00 75.50 73 ILE A CA 1
ATOM 604 C C . ILE A 1 73 ? 23.820 7.979 0.607 1.00 75.50 73 ILE A C 1
ATOM 606 O O . ILE A 1 73 ? 24.337 9.089 0.680 1.00 75.50 73 ILE A O 1
ATOM 610 N N . PRO A 1 74 ? 23.366 7.512 -0.572 1.00 67.25 74 PRO A N 1
ATOM 611 C CA . PRO A 1 74 ? 23.393 8.309 -1.805 1.00 67.25 74 PRO A CA 1
ATOM 612 C C . PRO A 1 74 ? 22.324 9.415 -1.926 1.00 67.25 74 PRO A C 1
ATOM 614 O O . PRO A 1 74 ? 22.233 10.027 -2.993 1.00 67.25 74 PRO A O 1
ATOM 617 N N . GLU A 1 75 ? 21.521 9.701 -0.898 1.00 68.00 75 GLU A N 1
ATOM 618 C CA . GLU A 1 75 ? 20.608 10.857 -0.923 1.00 68.00 75 GLU A CA 1
ATOM 619 C C . GLU A 1 75 ? 21.391 12.173 -1.129 1.00 68.00 75 GLU A C 1
ATOM 621 O O . GLU A 1 75 ? 22.518 12.315 -0.663 1.00 68.00 75 GLU A O 1
ATOM 626 N N . GLY A 1 76 ? 20.842 13.112 -1.898 1.00 69.56 76 GLY A N 1
ATOM 627 C CA . GLY A 1 76 ? 21.491 14.361 -2.310 1.00 69.56 76 GLY A CA 1
ATOM 628 C C . GLY A 1 76 ? 22.497 14.272 -3.470 1.00 69.56 76 GLY A C 1
ATOM 629 O O . GLY A 1 76 ? 22.953 15.307 -3.939 1.00 69.56 76 GLY A O 1
ATOM 630 N N . ARG A 1 77 ? 22.847 13.081 -3.983 1.00 71.44 77 ARG A N 1
ATOM 631 C CA . ARG A 1 77 ? 23.812 12.934 -5.100 1.00 71.44 77 ARG A CA 1
ATOM 632 C C . ARG A 1 77 ? 23.293 13.336 -6.489 1.00 71.44 77 ARG A C 1
ATOM 634 O O . ARG A 1 77 ? 24.075 13.356 -7.433 1.00 71.44 77 ARG A O 1
ATOM 641 N N . SER A 1 78 ? 21.995 13.586 -6.648 1.00 68.19 78 SER A N 1
ATOM 642 C CA . SER A 1 78 ? 21.389 14.024 -7.912 1.00 68.19 78 SER A CA 1
ATOM 643 C C . SER A 1 78 ? 20.186 14.919 -7.631 1.00 68.19 78 SER A C 1
ATOM 645 O O . SER A 1 78 ? 19.469 14.689 -6.662 1.00 68.19 78 SER A O 1
ATOM 647 N N . GLU A 1 79 ? 19.936 15.894 -8.503 1.00 64.44 79 GLU A N 1
ATOM 648 C CA . GLU A 1 79 ? 18.736 16.738 -8.449 1.00 64.44 79 GLU A CA 1
ATOM 649 C C . GLU A 1 79 ? 17.452 15.962 -8.805 1.00 64.44 79 GLU A C 1
ATOM 651 O O . GLU A 1 79 ? 16.362 16.338 -8.386 1.00 64.44 79 GLU A O 1
ATOM 656 N N . GLN A 1 80 ? 17.561 14.839 -9.528 1.00 63.53 80 GLN A N 1
ATOM 657 C CA . GLN A 1 80 ? 16.425 14.007 -9.955 1.00 63.53 80 GLN A CA 1
ATOM 658 C C . GLN A 1 80 ? 16.191 12.810 -9.018 1.00 63.53 80 GLN A C 1
ATOM 660 O O . GLN A 1 80 ? 16.107 11.660 -9.456 1.00 63.53 80 GLN A O 1
ATOM 665 N N . GLN A 1 81 ? 16.121 13.054 -7.708 1.00 65.00 81 GLN A N 1
ATOM 666 C CA . GLN A 1 81 ? 15.907 11.984 -6.732 1.00 65.00 81 GLN A CA 1
ATOM 667 C C . GLN A 1 81 ? 14.441 11.584 -6.579 1.00 65.00 81 GLN A C 1
ATOM 669 O O . GLN A 1 81 ? 13.542 12.419 -6.500 1.00 65.00 81 GLN A O 1
ATOM 674 N N . ILE A 1 82 ? 14.214 10.269 -6.527 1.00 66.81 82 ILE A N 1
ATOM 675 C CA . ILE A 1 82 ? 12.893 9.666 -6.352 1.00 66.81 82 ILE A CA 1
ATOM 676 C C . ILE A 1 82 ? 12.735 9.256 -4.888 1.00 66.81 82 ILE A C 1
ATOM 678 O O . ILE A 1 82 ? 13.546 8.500 -4.351 1.00 66.81 82 ILE A O 1
ATOM 682 N N . GLY A 1 83 ? 11.646 9.712 -4.270 1.00 72.12 83 GLY A N 1
ATOM 683 C CA . GLY A 1 83 ? 11.374 9.494 -2.852 1.00 72.12 83 GLY A CA 1
ATOM 684 C C . GLY A 1 83 ? 12.071 10.515 -1.953 1.00 72.12 83 GLY A C 1
ATOM 685 O O . GLY A 1 83 ? 12.857 11.343 -2.403 1.00 72.12 83 GLY A O 1
ATOM 686 N N . LYS A 1 84 ? 11.748 10.464 -0.662 1.00 80.38 84 LYS A N 1
ATOM 687 C CA . LYS A 1 84 ? 12.352 11.308 0.379 1.00 80.38 84 LYS A CA 1
ATOM 688 C C . LYS A 1 84 ? 12.794 10.433 1.542 1.00 80.38 84 LYS A C 1
ATOM 690 O O . LYS A 1 84 ? 12.234 9.348 1.734 1.00 80.38 84 LYS A O 1
ATOM 695 N N . LYS A 1 85 ? 13.779 10.882 2.318 1.00 84.56 85 LYS A N 1
ATOM 696 C CA . LYS A 1 85 ? 14.237 10.148 3.495 1.00 84.56 85 LYS A CA 1
ATOM 697 C C . LYS A 1 85 ? 13.247 10.191 4.643 1.00 84.56 85 LYS A C 1
ATOM 699 O O . LYS A 1 85 ? 12.880 11.251 5.136 1.00 84.56 85 LYS A O 1
ATOM 704 N N . GLY A 1 86 ? 12.880 9.011 5.115 1.00 84.25 86 GLY A N 1
ATOM 705 C CA . GLY A 1 86 ? 12.058 8.816 6.300 1.00 84.25 86 GLY A CA 1
ATOM 706 C C . GLY A 1 86 ? 12.560 7.653 7.137 1.00 84.25 86 GLY A C 1
ATOM 707 O O . GLY A 1 86 ? 13.428 6.885 6.715 1.00 84.25 86 GLY A O 1
ATOM 708 N N . GLN A 1 87 ? 12.023 7.525 8.346 1.00 83.44 87 GLN A N 1
ATOM 709 C CA . GLN A 1 87 ? 12.361 6.424 9.238 1.00 83.44 87 GLN A CA 1
ATOM 710 C C . GLN A 1 87 ? 11.310 5.311 9.129 1.00 83.44 87 GLN A C 1
ATOM 712 O O . GLN A 1 87 ? 10.108 5.558 9.182 1.00 83.44 87 GLN A O 1
ATOM 717 N N . SER A 1 88 ? 11.762 4.066 8.991 1.00 81.00 88 SER A N 1
ATOM 718 C CA . SER A 1 88 ? 10.931 2.862 9.003 1.00 81.00 88 SER A CA 1
ATOM 719 C C . SER A 1 88 ? 11.566 1.830 9.929 1.00 81.00 88 SER A C 1
ATOM 721 O O . SER A 1 88 ? 12.699 1.415 9.692 1.00 81.00 88 SER A O 1
ATOM 723 N N . LYS A 1 89 ? 10.847 1.419 10.985 1.00 76.94 89 LYS A N 1
ATOM 724 C CA . LYS A 1 89 ? 11.317 0.445 11.994 1.00 76.94 89 LYS A CA 1
ATOM 725 C C . LYS A 1 89 ? 12.760 0.729 12.459 1.00 76.94 89 LYS A C 1
ATOM 727 O O . LYS A 1 89 ? 13.630 -0.128 12.353 1.00 76.94 89 LYS A O 1
ATOM 732 N N . HIS A 1 90 ? 13.009 1.960 12.914 1.00 78.19 90 HIS A N 1
ATOM 733 C CA . HIS A 1 90 ? 14.310 2.456 13.407 1.00 78.19 90 HIS A CA 1
ATOM 734 C C . HIS A 1 90 ? 15.436 2.594 12.369 1.00 78.19 90 HIS A C 1
ATOM 736 O O . HIS A 1 90 ? 16.549 2.981 12.720 1.00 78.19 90 HIS A O 1
ATOM 742 N N . ARG A 1 91 ? 15.168 2.351 11.082 1.00 81.81 91 ARG A N 1
ATOM 743 C CA . ARG A 1 91 ? 16.134 2.540 9.994 1.00 81.81 91 ARG A CA 1
ATOM 744 C C . ARG A 1 91 ? 15.734 3.717 9.116 1.00 81.81 91 ARG A C 1
ATOM 746 O O . ARG A 1 91 ? 14.560 3.879 8.799 1.00 81.81 91 ARG A O 1
ATOM 753 N N . TRP A 1 92 ? 16.707 4.503 8.673 1.00 87.31 92 TRP A N 1
ATOM 754 C CA . TRP A 1 92 ? 16.480 5.455 7.589 1.00 87.31 92 TRP A CA 1
ATOM 755 C C . TRP A 1 92 ? 16.280 4.708 6.268 1.00 87.31 92 TRP A C 1
ATOM 757 O O . TRP A 1 92 ? 16.995 3.749 5.986 1.00 87.31 92 TRP A O 1
ATOM 767 N N . ILE A 1 93 ? 15.323 5.155 5.465 1.00 86.00 93 ILE A N 1
ATOM 768 C CA . ILE A 1 93 ? 15.077 4.699 4.094 1.00 86.00 93 ILE A CA 1
ATOM 769 C C . ILE A 1 93 ? 14.859 5.923 3.210 1.00 86.00 93 ILE A C 1
ATOM 771 O O . ILE A 1 93 ? 14.297 6.910 3.679 1.00 86.00 93 ILE A O 1
ATOM 775 N N . VAL A 1 94 ? 15.266 5.861 1.943 1.00 85.38 94 VAL A N 1
ATOM 776 C CA . VAL A 1 94 ? 14.841 6.827 0.919 1.00 85.38 94 VAL A CA 1
ATOM 777 C C . VAL A 1 94 ? 13.884 6.096 -0.004 1.00 85.38 94 VAL A C 1
ATOM 779 O O . VAL A 1 94 ? 14.243 5.088 -0.620 1.00 85.38 94 VAL A O 1
ATOM 782 N N . GLY A 1 95 ? 12.640 6.556 -0.061 1.00 84.88 95 GLY A N 1
ATOM 783 C CA . GLY A 1 95 ? 11.627 5.883 -0.859 1.00 84.88 95 GLY A CA 1
ATOM 784 C C . GLY A 1 95 ? 10.213 6.295 -0.500 1.00 84.88 95 GLY A C 1
ATOM 785 O O . GLY A 1 95 ? 9.928 7.490 -0.375 1.00 84.88 95 GLY A O 1
ATOM 786 N N . GLY A 1 96 ? 9.343 5.297 -0.357 1.00 86.69 96 GLY A N 1
ATOM 787 C CA . GLY A 1 96 ? 7.916 5.477 -0.115 1.00 86.69 96 GLY A CA 1
ATOM 788 C C . GLY A 1 96 ? 7.420 4.815 1.166 1.00 86.69 96 GLY A C 1
ATOM 789 O O . GLY A 1 96 ? 8.114 4.023 1.809 1.00 86.69 96 GLY A O 1
ATOM 790 N N . LYS A 1 97 ? 6.187 5.140 1.523 1.00 87.06 97 LYS A N 1
ATOM 791 C CA . LYS A 1 97 ? 5.419 4.560 2.614 1.00 87.06 97 LYS A CA 1
ATOM 792 C C . LYS A 1 97 ? 4.032 4.217 2.083 1.00 87.06 97 LYS A C 1
ATOM 794 O O . LYS A 1 97 ? 3.322 5.101 1.623 1.00 87.06 97 LYS A O 1
ATOM 799 N N . LEU A 1 98 ? 3.683 2.938 2.150 1.00 89.75 98 LEU A N 1
ATOM 800 C CA . LEU A 1 98 ? 2.374 2.393 1.804 1.00 89.75 98 LEU A CA 1
ATOM 801 C C . LEU A 1 98 ? 1.496 2.384 3.055 1.00 89.75 98 LEU A C 1
ATOM 803 O O . LEU A 1 98 ? 1.871 1.734 4.027 1.00 89.75 98 LEU A O 1
ATOM 807 N N . GLY A 1 99 ? 0.361 3.070 3.033 1.00 92.38 99 GLY A N 1
ATOM 808 C CA . GLY A 1 99 ? -0.725 2.906 3.995 1.00 92.38 99 GLY A CA 1
ATOM 809 C C . GLY A 1 99 ? -1.792 1.983 3.418 1.00 92.38 99 GLY A C 1
ATOM 810 O O . GLY A 1 99 ? -2.116 2.070 2.239 1.00 92.38 99 GLY A O 1
ATOM 811 N N . PHE A 1 100 ? -2.330 1.073 4.218 1.00 93.00 100 PHE A N 1
ATOM 812 C CA . PHE A 1 100 ? -3.346 0.129 3.756 1.00 93.00 100 PHE A CA 1
ATOM 813 C C . PHE A 1 100 ? -4.365 -0.163 4.850 1.00 93.00 100 PHE A C 1
ATOM 815 O O . PHE A 1 100 ? -4.043 -0.114 6.037 1.00 93.00 100 PHE A O 1
ATOM 822 N N . VAL A 1 101 ? -5.580 -0.495 4.425 1.00 95.38 101 VAL A N 1
ATOM 823 C CA . VAL A 1 101 ? -6.705 -0.941 5.242 1.00 95.38 101 VAL A CA 1
ATOM 824 C C . VAL A 1 101 ? -7.032 -2.371 4.841 1.00 95.38 101 VAL A C 1
ATOM 826 O O . VAL A 1 101 ? -7.239 -2.678 3.668 1.00 95.38 101 VAL A O 1
ATOM 829 N N . LEU A 1 102 ? -7.067 -3.253 5.827 1.00 95.56 102 LEU A N 1
ATOM 830 C CA . LEU A 1 102 ? -7.434 -4.650 5.692 1.00 95.56 102 LEU A CA 1
ATOM 831 C C . LEU A 1 102 ? -8.811 -4.866 6.304 1.00 95.56 102 LEU A C 1
ATOM 833 O O . LEU A 1 102 ? -9.108 -4.311 7.362 1.00 95.56 102 LEU A O 1
ATOM 837 N N . ASN A 1 103 ? -9.616 -5.719 5.686 1.00 94.75 103 ASN A N 1
ATOM 838 C CA . ASN A 1 103 ? -10.812 -6.245 6.331 1.00 94.75 103 ASN A CA 1
ATOM 839 C C . ASN A 1 103 ? -10.441 -7.324 7.374 1.00 94.75 103 ASN A C 1
ATOM 841 O O . ASN A 1 103 ? -9.271 -7.691 7.530 1.00 94.75 103 ASN A O 1
ATOM 845 N N . GLN A 1 104 ? -11.427 -7.867 8.087 1.00 92.38 104 GLN A N 1
ATOM 846 C CA . GLN A 1 104 ? -11.214 -8.848 9.162 1.00 92.38 104 GLN A CA 1
ATOM 847 C C . GLN A 1 104 ? -10.547 -10.157 8.697 1.00 92.38 104 GLN A C 1
ATOM 849 O O . GLN A 1 104 ? -10.034 -10.909 9.522 1.00 92.38 104 GLN A O 1
ATOM 854 N N . PHE A 1 105 ? -10.547 -10.429 7.389 1.00 92.44 105 PHE A N 1
ATOM 855 C CA . PHE A 1 105 ? -9.915 -11.598 6.774 1.00 92.44 105 PHE A CA 1
ATOM 856 C C . PHE A 1 105 ? -8.499 -11.311 6.261 1.00 92.44 105 PHE A C 1
ATOM 858 O O . PHE A 1 105 ? -7.827 -12.211 5.762 1.00 92.44 105 PHE A O 1
ATOM 865 N N . GLY A 1 106 ? -8.031 -10.067 6.378 1.00 91.19 106 GLY A N 1
ATOM 866 C CA . GLY A 1 106 ? -6.701 -9.664 5.937 1.00 91.19 106 GLY A CA 1
ATOM 867 C C . GLY A 1 106 ? -6.582 -9.369 4.458 1.00 91.19 106 GLY A C 1
ATOM 868 O O . GLY A 1 106 ? -5.472 -9.307 3.930 1.00 91.19 106 GLY A O 1
ATOM 869 N N . LEU A 1 107 ? -7.716 -9.162 3.797 1.00 92.81 107 LEU A N 1
ATOM 870 C CA . LEU A 1 107 ? -7.767 -8.729 2.414 1.00 92.81 107 LEU A CA 1
ATOM 871 C C . LEU A 1 107 ? -7.737 -7.200 2.359 1.00 92.81 107 LEU A C 1
ATOM 873 O O . LEU A 1 107 ? -8.346 -6.535 3.196 1.00 92.81 107 LEU A O 1
ATOM 877 N N . VAL A 1 108 ? -7.027 -6.647 1.376 1.00 91.94 108 VAL A N 1
ATOM 878 C CA . VAL A 1 108 ? -6.886 -5.194 1.202 1.00 91.94 108 VAL A CA 1
ATOM 879 C C . VAL A 1 108 ? -8.224 -4.602 0.760 1.00 91.94 108 VAL A C 1
ATOM 881 O O . VAL A 1 108 ? -8.701 -4.921 -0.326 1.00 91.94 108 VAL A O 1
ATOM 884 N N . ALA A 1 109 ? -8.815 -3.758 1.603 1.00 93.88 109 ALA A N 1
ATOM 885 C CA . ALA A 1 109 ? -10.075 -3.060 1.351 1.00 93.88 109 ALA A CA 1
ATOM 886 C C . ALA A 1 109 ? -9.851 -1.667 0.743 1.00 93.88 109 ALA A C 1
ATOM 888 O O . ALA A 1 109 ? -10.609 -1.238 -0.118 1.00 93.88 109 ALA A O 1
ATOM 889 N N . ASP A 1 110 ? -8.794 -0.973 1.161 1.00 92.69 110 ASP A N 1
ATOM 890 C CA . ASP A 1 110 ? -8.272 0.204 0.465 1.00 92.69 110 ASP A CA 1
ATOM 891 C C . ASP A 1 110 ? -6.823 0.453 0.871 1.00 92.69 110 ASP A C 1
ATOM 893 O O . ASP A 1 110 ? -6.292 -0.191 1.780 1.00 92.69 110 ASP A O 1
ATOM 897 N N . TRP A 1 111 ? -6.164 1.380 0.194 1.00 90.69 111 TRP A N 1
ATOM 898 C CA . TRP A 1 111 ? -4.784 1.727 0.436 1.00 90.69 111 TRP A CA 1
ATOM 899 C C . TRP A 1 111 ? -4.417 3.036 -0.272 1.00 90.69 111 TRP A C 1
ATOM 901 O O . TRP A 1 111 ? -5.083 3.486 -1.203 1.00 90.69 111 TRP A O 1
ATOM 911 N N . ASP A 1 112 ? -3.332 3.651 0.178 1.00 88.25 112 ASP A N 1
ATOM 912 C CA . ASP A 1 112 ? -2.736 4.825 -0.452 1.00 88.25 112 ASP A CA 1
ATOM 913 C C . ASP A 1 112 ? -1.240 4.860 -0.162 1.00 88.25 112 ASP A C 1
ATOM 915 O O . ASP A 1 112 ? -0.731 4.099 0.669 1.00 88.25 112 ASP A O 1
ATOM 919 N N . CYS A 1 113 ? -0.493 5.721 -0.844 1.00 86.00 113 CYS A N 1
ATOM 920 C CA . CYS A 1 113 ? 0.902 5.885 -0.510 1.00 86.00 113 CYS A CA 1
ATOM 921 C C . CYS A 1 113 ? 1.540 7.208 -0.865 1.00 86.00 113 CYS A C 1
ATOM 923 O O . CYS A 1 113 ? 1.132 7.933 -1.765 1.00 86.00 113 CYS A O 1
ATOM 925 N N . ASP A 1 114 ? 2.622 7.472 -0.151 1.00 86.56 114 ASP A N 1
ATOM 926 C CA . ASP A 1 114 ? 3.377 8.704 -0.263 1.00 86.56 114 ASP A CA 1
ATOM 927 C C . ASP A 1 114 ? 4.870 8.406 -0.052 1.00 86.56 114 ASP A C 1
ATOM 929 O O . ASP A 1 114 ? 5.325 7.262 0.013 1.00 86.56 114 ASP A O 1
ATOM 933 N N . THR A 1 115 ? 5.664 9.454 0.038 1.00 85.75 115 THR A N 1
ATOM 934 C CA . THR A 1 115 ? 7.080 9.470 0.367 1.00 85.75 115 THR A CA 1
ATOM 935 C C . THR A 1 115 ? 7.357 8.969 1.790 1.00 85.75 115 THR A C 1
ATOM 937 O O . THR A 1 115 ? 6.539 9.087 2.698 1.00 85.75 115 THR A O 1
ATOM 940 N N . ALA A 1 116 ? 8.534 8.382 2.023 1.00 86.50 116 ALA A N 1
ATOM 941 C CA . ALA A 1 116 ? 8.821 7.704 3.292 1.00 86.50 116 ALA A CA 1
ATOM 942 C C . ALA A 1 116 ? 8.809 8.623 4.530 1.00 86.50 116 ALA A C 1
ATOM 944 O O . ALA A 1 116 ? 8.680 8.130 5.651 1.00 86.50 116 ALA A O 1
ATOM 945 N N . ASN A 1 117 ? 8.959 9.938 4.346 1.00 87.31 117 ASN A N 1
ATOM 946 C CA . ASN A 1 117 ? 8.987 10.926 5.424 1.00 87.31 117 ASN A CA 1
ATOM 947 C C . ASN A 1 117 ? 7.597 11.321 5.940 1.00 87.31 117 ASN A C 1
ATOM 949 O O . ASN A 1 117 ? 7.526 12.029 6.944 1.00 87.31 117 ASN A O 1
ATOM 953 N N . VAL A 1 118 ? 6.509 10.922 5.272 1.00 88.62 118 VAL A N 1
ATOM 954 C CA . VAL A 1 118 ? 5.171 11.317 5.722 1.00 88.62 118 VAL A CA 1
ATOM 955 C C . VAL A 1 118 ? 4.792 10.626 7.025 1.00 88.62 118 VAL A C 1
ATOM 957 O O . VAL A 1 118 ? 5.200 9.494 7.304 1.00 88.62 118 VAL A O 1
ATOM 960 N N . SER A 1 119 ? 3.984 11.309 7.830 1.00 90.94 119 SER A N 1
ATOM 961 C CA . SER A 1 119 ? 3.383 10.725 9.030 1.00 90.94 119 SER A CA 1
ATOM 962 C C . SER A 1 119 ? 2.333 9.680 8.650 1.00 90.94 119 SER A C 1
ATOM 964 O O . SER A 1 119 ? 1.684 9.811 7.612 1.00 90.94 119 SER A O 1
ATOM 966 N N . ASP A 1 120 ? 2.126 8.674 9.504 1.00 91.62 120 ASP A N 1
ATOM 967 C CA . ASP A 1 120 ? 1.095 7.649 9.290 1.00 91.62 120 ASP A CA 1
ATOM 968 C C . ASP A 1 120 ? -0.321 8.255 9.272 1.00 91.62 120 ASP A C 1
ATOM 970 O O . ASP A 1 120 ? -1.192 7.774 8.556 1.00 91.62 120 ASP A O 1
ATOM 974 N N . ARG A 1 121 ? -0.510 9.398 9.947 1.00 93.62 121 ARG A N 1
ATOM 975 C CA . ARG A 1 121 ? -1.731 10.229 9.921 1.00 93.62 121 ARG A CA 1
ATOM 976 C C . ARG A 1 121 ? -2.190 10.607 8.512 1.00 93.62 121 ARG A C 1
ATOM 978 O O . ARG A 1 121 ? -3.376 10.796 8.281 1.00 93.62 121 ARG A O 1
ATOM 985 N N . THR A 1 122 ? -1.256 10.704 7.565 1.00 91.94 122 THR A N 1
ATOM 986 C CA . THR A 1 122 ? -1.558 11.008 6.154 1.00 91.94 122 THR A CA 1
ATOM 987 C C . THR A 1 122 ? -2.482 9.953 5.536 1.00 91.94 122 THR A C 1
ATOM 989 O O . THR A 1 122 ? -3.196 10.248 4.586 1.00 91.94 122 THR A O 1
ATOM 992 N N . PHE A 1 123 ? -2.519 8.743 6.106 1.00 92.44 123 PHE A N 1
ATOM 993 C CA . PHE A 1 123 ? -3.323 7.613 5.642 1.00 92.44 123 PHE A CA 1
ATOM 994 C C . PHE A 1 123 ? -4.640 7.435 6.414 1.00 92.44 123 PHE A C 1
ATOM 996 O O . PHE A 1 123 ? -5.226 6.355 6.380 1.00 92.44 123 PHE A O 1
ATOM 1003 N N . GLN A 1 124 ? -5.137 8.478 7.087 1.00 94.38 124 GLN A N 1
ATOM 1004 C CA . GLN A 1 124 ? -6.509 8.500 7.607 1.00 94.38 124 GLN A CA 1
ATOM 1005 C C . GLN A 1 124 ? -7.605 8.493 6.517 1.00 94.38 124 GLN A C 1
ATOM 1007 O O . GLN A 1 124 ? -8.611 7.817 6.728 1.00 94.38 124 GLN A O 1
ATOM 1012 N N . PRO A 1 125 ? -7.461 9.143 5.340 1.00 94.12 125 PRO A N 1
ATOM 1013 C CA . PRO A 1 125 ? -8.537 9.164 4.341 1.00 94.12 125 PRO A CA 1
ATOM 1014 C C . PRO A 1 125 ? -8.964 7.778 3.805 1.00 94.12 125 PRO A C 1
ATOM 1016 O O . PRO A 1 125 ? -10.166 7.564 3.629 1.00 94.12 125 PRO A O 1
ATOM 1019 N N . PRO A 1 126 ? -8.050 6.803 3.588 1.00 92.38 126 PRO A N 1
ATOM 1020 C CA . PRO A 1 126 ? -8.431 5.411 3.317 1.00 92.38 126 PRO A CA 1
ATOM 1021 C C . PRO A 1 126 ? -9.257 4.742 4.427 1.00 92.38 126 PRO A C 1
ATOM 1023 O O . PRO A 1 126 ? -10.019 3.818 4.157 1.00 92.38 126 PRO A O 1
ATOM 1026 N N . ILE A 1 127 ? -9.128 5.185 5.679 1.00 96.00 127 ILE A N 1
ATOM 1027 C CA . ILE A 1 127 ? -9.895 4.659 6.818 1.00 96.00 127 ILE A CA 1
ATOM 1028 C C . ILE A 1 127 ? -11.284 5.306 6.869 1.00 96.00 127 ILE A C 1
ATOM 1030 O O . ILE A 1 127 ? -12.291 4.616 7.031 1.00 96.00 127 ILE A O 1
ATOM 1034 N N . GLU A 1 128 ? -11.338 6.628 6.707 1.00 95.44 128 GLU A N 1
ATOM 1035 C CA . GLU A 1 128 ? -12.551 7.439 6.856 1.00 95.44 128 GLU A CA 1
ATOM 1036 C C . GLU A 1 128 ? -13.667 7.049 5.878 1.00 95.44 128 GLU A C 1
ATOM 1038 O O . GLU A 1 128 ? -14.841 7.094 6.233 1.00 95.44 128 GLU A O 1
ATOM 1043 N N . GLN A 1 129 ? -13.332 6.598 4.667 1.00 94.50 129 GLN A N 1
ATOM 1044 C CA . GLN A 1 129 ? -14.348 6.225 3.672 1.00 94.50 129 GLN A CA 1
ATOM 1045 C C . GLN A 1 129 ? -15.251 5.058 4.106 1.00 94.50 129 GLN A C 1
ATOM 1047 O O . GLN A 1 129 ? -16.317 4.866 3.529 1.00 94.50 129 GLN A O 1
ATOM 1052 N N . PHE A 1 130 ? -14.811 4.263 5.085 1.00 95.81 130 PHE A N 1
ATOM 1053 C CA . PHE A 1 130 ? -15.572 3.143 5.632 1.00 95.81 130 PHE A CA 1
ATOM 1054 C C . PHE A 1 130 ? -16.335 3.521 6.900 1.00 95.81 130 PHE A C 1
ATOM 1056 O O . PHE A 1 130 ? -16.737 2.636 7.664 1.00 95.81 130 PHE A O 1
ATOM 1063 N N . ASN A 1 131 ? -16.501 4.820 7.160 1.00 95.00 131 ASN A N 1
ATOM 1064 C CA . ASN A 1 131 ? -17.299 5.281 8.278 1.00 95.00 131 ASN A CA 1
ATOM 1065 C C . ASN A 1 131 ? -18.698 4.647 8.240 1.00 95.00 131 ASN A C 1
ATOM 1067 O O . ASN A 1 131 ? -19.248 4.413 7.169 1.00 95.00 131 ASN A O 1
ATOM 1071 N N . GLU A 1 132 ? -19.233 4.326 9.417 1.00 94.75 132 GLU A N 1
ATOM 1072 C CA . GLU A 1 132 ? -20.516 3.626 9.613 1.00 94.75 132 GLU A CA 1
ATOM 1073 C C . GLU A 1 132 ? -20.570 2.163 9.122 1.00 94.75 132 GLU A C 1
ATOM 1075 O O . GLU A 1 132 ? -21.518 1.456 9.452 1.00 94.75 132 GLU A O 1
ATOM 1080 N N . ILE A 1 133 ? -19.548 1.670 8.408 1.00 96.00 133 ILE A N 1
ATOM 1081 C CA . ILE A 1 133 ? -19.516 0.310 7.839 1.00 96.00 133 ILE A CA 1
ATOM 1082 C C . ILE A 1 133 ? -18.480 -0.576 8.544 1.00 96.00 133 ILE A C 1
ATOM 1084 O O . ILE A 1 133 ? -18.767 -1.727 8.873 1.00 96.00 133 ILE A O 1
ATOM 1088 N N . MET A 1 134 ? -17.275 -0.050 8.785 1.00 97.12 134 MET A N 1
ATOM 1089 C CA . MET A 1 134 ? -16.147 -0.805 9.337 1.00 97.12 134 MET A CA 1
ATOM 1090 C C . MET A 1 134 ? -15.444 -0.023 10.440 1.00 97.12 134 MET A C 1
ATOM 1092 O O . MET A 1 134 ? -14.988 1.101 10.222 1.00 97.12 134 MET A O 1
ATOM 1096 N N . ILE A 1 135 ? -15.280 -0.654 11.602 1.00 95.81 135 ILE A N 1
ATOM 1097 C CA . ILE A 1 135 ? -14.423 -0.159 12.681 1.00 95.81 135 ILE A CA 1
ATOM 1098 C C . ILE A 1 135 ? -12.986 -0.571 12.370 1.00 95.81 135 ILE A C 1
ATOM 1100 O O . ILE A 1 135 ? -12.681 -1.761 12.296 1.00 95.81 135 ILE A O 1
ATOM 1104 N N . VAL A 1 136 ? -12.091 0.402 12.216 1.00 95.44 136 VAL A N 1
ATOM 1105 C CA . VAL A 1 136 ? -10.700 0.162 11.825 1.00 95.44 136 VAL A CA 1
ATOM 1106 C C . VAL A 1 136 ? -9.763 0.362 13.008 1.00 95.44 136 VAL A C 1
ATOM 1108 O O . VAL A 1 136 ? -9.650 1.456 13.563 1.00 95.44 136 VAL A O 1
ATOM 1111 N N . LEU A 1 137 ? -9.066 -0.709 13.377 1.00 94.25 137 LEU A N 1
ATOM 1112 C CA . LEU A 1 137 ? -8.077 -0.723 14.447 1.00 94.25 137 LEU A CA 1
ATOM 1113 C C . LEU A 1 137 ? -6.721 -0.238 13.921 1.00 94.25 137 LEU A C 1
ATOM 1115 O O . LEU A 1 137 ? -6.239 -0.730 12.897 1.00 94.25 137 LEU A O 1
ATOM 1119 N N . VAL A 1 138 ? -6.092 0.704 14.628 1.00 93.00 138 VAL A N 1
ATOM 1120 C CA . VAL A 1 138 ? -4.820 1.327 14.222 1.00 93.00 138 VAL A CA 1
ATOM 1121 C C . VAL A 1 138 ? -3.844 1.494 15.382 1.00 93.00 138 VAL A C 1
ATOM 1123 O O . VAL A 1 138 ? -4.225 1.484 16.551 1.00 93.00 138 VAL A O 1
ATOM 1126 N N . ASP A 1 139 ? -2.571 1.695 15.045 1.00 89.62 139 ASP A N 1
ATOM 1127 C CA . ASP A 1 139 ? -1.539 2.116 15.994 1.00 89.62 139 ASP A CA 1
ATOM 1128 C C . ASP A 1 139 ? -1.631 3.607 16.345 1.00 89.62 139 ASP A C 1
ATOM 1130 O O . ASP A 1 139 ? -2.104 4.424 15.556 1.00 89.62 139 ASP A O 1
ATOM 1134 N N . HIS A 1 140 ? -1.040 3.983 17.484 1.00 90.38 140 HIS A N 1
ATOM 1135 C CA . HIS A 1 140 ? -0.903 5.378 17.939 1.00 90.38 140 HIS A CA 1
ATOM 1136 C C . HIS A 1 140 ? -0.301 6.337 16.901 1.00 90.38 140 HIS A C 1
ATOM 1138 O O . HIS A 1 140 ? -0.583 7.532 16.932 1.00 90.38 140 HIS A O 1
ATOM 1144 N N . GLY A 1 141 ? 0.499 5.838 15.951 1.00 89.06 141 GLY A N 1
ATOM 1145 C CA . GLY A 1 141 ? 1.074 6.654 14.874 1.00 89.06 141 GLY A CA 1
ATOM 1146 C C . GLY A 1 141 ? 0.029 7.350 13.990 1.00 89.06 141 GLY A C 1
ATOM 1147 O O . GLY A 1 141 ? 0.331 8.387 13.397 1.00 89.06 141 GLY A O 1
ATOM 1148 N N . PHE A 1 142 ? -1.196 6.821 13.938 1.00 91.94 142 PHE A N 1
ATOM 1149 C CA . PHE A 1 142 ? -2.308 7.377 13.168 1.00 91.94 142 PHE A CA 1
ATOM 1150 C C . PHE A 1 142 ? -3.069 8.489 13.893 1.00 91.94 142 PHE A C 1
ATOM 1152 O O . PHE A 1 142 ? -3.797 9.219 13.229 1.00 91.94 142 PHE A O 1
ATOM 1159 N N . HIS A 1 143 ? -2.894 8.653 15.207 1.00 91.88 143 HIS A N 1
ATOM 1160 C CA . HIS A 1 143 ? -3.606 9.664 15.991 1.00 91.88 143 HIS A CA 1
ATOM 1161 C C . HIS A 1 143 ? -3.236 11.080 15.541 1.00 91.88 143 HIS A C 1
ATOM 1163 O O . HIS A 1 143 ? -2.050 11.431 15.587 1.00 91.88 143 HIS A O 1
ATOM 1169 N N . ALA A 1 144 ? -4.208 11.905 15.144 1.00 89.62 144 ALA A N 1
ATOM 1170 C CA . ALA A 1 144 ? -3.987 13.290 14.732 1.00 89.62 144 ALA A CA 1
ATOM 1171 C C . ALA A 1 144 ? -4.554 14.303 15.739 1.00 89.62 144 ALA A C 1
ATOM 1173 O O . ALA A 1 144 ? -5.643 14.147 16.276 1.00 89.62 144 ALA A O 1
ATOM 1174 N N . GLN A 1 145 ? -3.830 15.409 15.941 1.00 84.44 145 GLN A N 1
ATOM 1175 C CA . GLN A 1 145 ? -4.252 16.475 16.862 1.00 84.44 145 GLN A CA 1
ATOM 1176 C C . GLN A 1 145 ? -5.548 17.173 16.414 1.00 84.44 145 GLN A C 1
ATOM 1178 O O . GLN A 1 145 ? -6.310 17.646 17.250 1.00 84.44 145 GLN A O 1
ATOM 1183 N N . ALA A 1 146 ? -5.786 17.244 15.101 1.00 83.38 146 ALA A N 1
ATOM 1184 C CA . ALA A 1 146 ? -6.979 17.860 14.523 1.00 83.38 146 ALA A CA 1
ATOM 1185 C C . ALA A 1 146 ? -8.247 16.996 14.673 1.00 83.38 146 ALA A C 1
ATOM 1187 O O . ALA A 1 146 ? -9.337 17.473 14.369 1.00 83.38 146 ALA A O 1
ATOM 1188 N N . GLY A 1 147 ? -8.105 15.752 15.140 1.00 88.94 147 GLY A N 1
ATOM 1189 C CA . GLY A 1 147 ? -9.190 14.791 15.269 1.00 88.94 147 GLY A CA 1
ATOM 1190 C C . GLY A 1 147 ? -8.924 13.508 14.490 1.00 88.94 147 GLY A C 1
ATOM 1191 O O . GLY A 1 147 ? -8.115 13.471 13.564 1.00 88.94 147 GLY A O 1
ATOM 1192 N N . ASP A 1 148 ? -9.631 12.461 14.897 1.00 93.50 148 ASP A N 1
ATOM 1193 C CA . ASP A 1 148 ? -9.559 11.121 14.331 1.00 93.50 148 ASP A CA 1
ATOM 1194 C C . ASP A 1 148 ? -10.917 10.756 13.711 1.00 93.50 148 ASP A C 1
ATOM 1196 O O . ASP A 1 148 ? -11.951 11.130 14.280 1.00 93.50 148 ASP A O 1
ATOM 1200 N N . PRO A 1 149 ? -10.959 10.004 12.592 1.00 94.44 149 PRO A N 1
ATOM 1201 C CA . PRO A 1 149 ? -12.216 9.513 12.046 1.00 94.44 149 PRO A CA 1
ATOM 1202 C C . PRO A 1 149 ? -12.996 8.703 13.094 1.00 94.44 149 PRO A C 1
ATOM 1204 O O . PRO A 1 149 ? -12.398 7.913 13.831 1.00 94.44 149 PRO A O 1
ATOM 1207 N N . PRO A 1 150 ? -14.331 8.833 13.171 1.00 94.50 150 PRO A N 1
ATOM 1208 C CA . PRO A 1 150 ? -15.134 8.191 14.218 1.00 94.50 150 PRO A CA 1
ATOM 1209 C C . PRO A 1 150 ? -15.052 6.655 14.195 1.00 94.50 150 PRO A C 1
ATOM 1211 O O . PRO A 1 150 ? -15.148 6.005 15.246 1.00 94.50 150 PRO A O 1
ATOM 1214 N N . ASN A 1 151 ? -14.828 6.077 13.014 1.00 95.88 151 ASN A N 1
ATOM 1215 C CA . ASN A 1 151 ? -14.639 4.648 12.802 1.00 95.88 151 ASN A CA 1
ATOM 1216 C C . ASN A 1 151 ? -13.196 4.166 13.051 1.00 95.88 151 ASN A C 1
ATOM 1218 O O . ASN A 1 151 ? -12.959 2.960 13.063 1.00 95.88 151 ASN A O 1
ATOM 1222 N N . MET A 1 152 ? -12.244 5.069 13.298 1.00 95.81 152 MET A N 1
ATOM 1223 C CA . MET A 1 152 ? -10.866 4.734 13.650 1.00 95.81 152 MET A CA 1
ATOM 1224 C C . MET A 1 152 ? -10.740 4.524 15.165 1.00 95.81 152 MET A C 1
ATOM 1226 O O . MET A 1 152 ? -11.167 5.361 15.963 1.00 95.81 152 MET A O 1
ATOM 1230 N N . LYS A 1 153 ? -10.148 3.401 15.583 1.00 93.75 153 LYS A N 1
ATOM 1231 C CA . LYS A 1 153 ? -9.894 3.082 16.995 1.00 93.75 153 LYS A CA 1
ATOM 1232 C C . LYS A 1 153 ? -8.415 2.818 17.221 1.00 93.75 153 LYS A C 1
ATOM 1234 O O . LYS A 1 153 ? -7.854 1.835 16.735 1.00 93.75 153 LYS A O 1
ATOM 1239 N N . ILE A 1 154 ? -7.793 3.707 17.988 1.00 92.19 154 ILE A N 1
ATOM 1240 C CA . ILE A 1 154 ? -6.407 3.551 18.417 1.00 92.19 154 ILE A CA 1
ATOM 1241 C C . ILE A 1 154 ? -6.339 2.400 19.415 1.00 92.19 154 ILE A C 1
ATOM 1243 O O . ILE A 1 154 ? -7.112 2.345 20.370 1.00 92.19 154 ILE A O 1
ATOM 1247 N N . CYS A 1 155 ? -5.422 1.476 19.166 1.00 86.94 155 CYS A N 1
ATOM 1248 C CA . CYS A 1 155 ? -5.244 0.279 19.965 1.00 86.94 155 CYS A CA 1
ATOM 1249 C C . CYS A 1 155 ? -3.841 0.241 20.560 1.00 86.94 155 CYS A C 1
ATOM 1251 O O . CYS A 1 155 ? -2.845 0.405 19.849 1.00 86.94 155 CYS A O 1
ATOM 1253 N N . ASP A 1 156 ? -3.761 -0.067 21.851 1.00 82.12 156 ASP A N 1
ATOM 1254 C CA . ASP A 1 156 ? -2.480 -0.338 22.484 1.00 82.12 156 ASP A CA 1
ATOM 1255 C C . ASP A 1 156 ? -1.867 -1.639 21.959 1.00 82.12 156 ASP A C 1
ATOM 1257 O O . ASP A 1 156 ? -2.538 -2.570 21.488 1.00 82.12 156 ASP A O 1
ATOM 1261 N N . ARG A 1 157 ? -0.539 -1.712 22.035 1.00 74.88 157 ARG A N 1
ATOM 1262 C CA . ARG A 1 157 ? 0.199 -2.899 21.609 1.00 74.88 157 ARG A CA 1
ATOM 1263 C C . ARG A 1 157 ? -0.237 -4.107 22.443 1.00 74.88 157 ARG A C 1
ATOM 1265 O O . ARG A 1 157 ? -0.162 -4.077 23.663 1.00 74.88 157 ARG A O 1
ATOM 1272 N N . GLY A 1 158 ? -0.642 -5.184 21.769 1.00 71.94 158 GLY A N 1
ATOM 1273 C CA . GLY A 1 158 ? -1.075 -6.428 22.417 1.00 71.94 158 GLY A CA 1
ATOM 1274 C C . GLY A 1 158 ? -2.534 -6.443 22.882 1.00 71.94 158 GLY A C 1
ATOM 1275 O O . GLY A 1 158 ? -2.981 -7.465 23.386 1.00 71.94 158 GLY A O 1
ATOM 1276 N N . MET A 1 159 ? -3.293 -5.360 22.678 1.00 79.69 159 MET A N 1
ATOM 1277 C CA . MET A 1 159 ? -4.697 -5.284 23.096 1.00 79.69 159 MET A CA 1
ATOM 1278 C C . MET A 1 159 ? -5.637 -6.131 22.222 1.00 79.69 159 MET A C 1
ATOM 1280 O O . MET A 1 159 ? -6.630 -6.656 22.714 1.00 79.69 159 MET A O 1
ATOM 1284 N N . TRP A 1 160 ? -5.314 -6.300 20.934 1.00 74.06 160 TRP A N 1
ATOM 1285 C CA . TRP A 1 160 ? -6.133 -7.051 19.977 1.00 74.06 160 TRP A CA 1
ATOM 1286 C C . TRP A 1 160 ? -5.310 -8.099 19.229 1.00 74.06 160 TRP A C 1
ATOM 1288 O O . TRP A 1 160 ? -4.412 -7.758 18.455 1.00 74.06 160 TRP A O 1
ATOM 1298 N N . ASN A 1 161 ? -5.667 -9.377 19.395 1.00 71.38 161 ASN A N 1
ATOM 1299 C CA . ASN A 1 161 ? -5.022 -10.502 18.703 1.00 71.38 161 ASN A CA 1
ATOM 1300 C C . ASN A 1 161 ? -5.134 -10.405 17.178 1.00 71.38 161 ASN A C 1
ATOM 1302 O O . ASN A 1 161 ? -4.239 -10.857 16.466 1.00 71.38 161 ASN A O 1
ATOM 1306 N N . THR A 1 162 ? -6.189 -9.764 16.668 1.00 65.44 162 THR A N 1
ATOM 1307 C CA . THR A 1 162 ? -6.390 -9.543 15.231 1.00 65.44 162 THR A CA 1
ATOM 1308 C C . THR A 1 162 ? -5.216 -8.782 14.608 1.00 65.44 162 THR A C 1
ATOM 1310 O O . THR A 1 162 ? -4.945 -8.952 13.428 1.00 65.44 162 THR A O 1
ATOM 1313 N N . ARG A 1 163 ? -4.418 -8.040 15.392 1.00 67.44 163 ARG A N 1
ATOM 1314 C CA . ARG A 1 163 ? -3.174 -7.412 14.923 1.00 67.44 163 ARG A CA 1
ATOM 1315 C C . ARG A 1 163 ? -2.156 -8.409 14.357 1.00 67.44 163 ARG A C 1
ATOM 1317 O O . ARG A 1 163 ? -1.408 -8.030 13.466 1.00 67.44 163 ARG A O 1
ATOM 1324 N N . MET A 1 164 ? -2.153 -9.676 14.772 1.00 77.44 164 MET A N 1
ATOM 1325 C CA . MET A 1 164 ? -1.288 -10.705 14.163 1.00 77.44 164 MET A CA 1
ATOM 1326 C C . MET A 1 164 ? -1.510 -10.837 12.648 1.00 77.44 164 MET A C 1
ATOM 1328 O O . MET A 1 164 ? -0.596 -11.173 11.889 1.00 77.44 164 MET A O 1
ATOM 1332 N N . LEU A 1 165 ? -2.714 -10.504 12.182 1.00 85.69 165 LEU A N 1
ATOM 1333 C CA . LEU A 1 165 ? -3.046 -10.473 10.769 1.00 85.69 165 LEU A CA 1
ATOM 1334 C C . LEU A 1 165 ? -2.235 -9.409 10.017 1.00 85.69 165 LEU A C 1
ATOM 1336 O O . LEU A 1 165 ? -1.752 -9.672 8.915 1.00 85.69 165 LEU A O 1
ATOM 1340 N N . ILE A 1 166 ? -2.010 -8.237 10.626 1.00 87.19 166 ILE A N 1
ATOM 1341 C CA . ILE A 1 166 ? -1.198 -7.184 10.008 1.00 87.19 166 ILE A CA 1
ATOM 1342 C C . ILE A 1 166 ? 0.233 -7.666 9.803 1.00 87.19 166 ILE A C 1
ATOM 1344 O O . ILE A 1 166 ? 0.814 -7.456 8.745 1.00 87.19 166 ILE A O 1
ATOM 1348 N N . GLU A 1 167 ? 0.795 -8.371 10.783 1.00 87.62 167 GLU A N 1
ATOM 1349 C CA . GLU A 1 167 ? 2.159 -8.890 10.704 1.00 87.62 167 GLU A CA 1
ATOM 1350 C C . GLU A 1 167 ? 2.286 -9.949 9.609 1.00 87.62 167 GLU A C 1
ATOM 1352 O O . GLU A 1 167 ? 3.282 -9.965 8.886 1.00 87.62 167 GLU A O 1
ATOM 1357 N N . THR A 1 168 ? 1.243 -10.761 9.419 1.00 89.44 168 THR A N 1
ATOM 1358 C CA . THR A 1 168 ? 1.157 -11.740 8.329 1.00 89.44 168 THR A CA 1
ATOM 1359 C C . THR A 1 168 ? 1.174 -11.050 6.964 1.00 89.44 168 THR A C 1
ATOM 1361 O O . THR A 1 168 ? 1.978 -11.412 6.103 1.00 89.44 168 THR A O 1
ATOM 1364 N N . VAL A 1 169 ? 0.368 -10.001 6.773 1.00 88.81 169 VAL A N 1
ATOM 1365 C CA . VAL A 1 169 ? 0.360 -9.224 5.521 1.00 88.81 169 VAL A CA 1
ATOM 1366 C C . VAL A 1 169 ? 1.695 -8.509 5.302 1.00 88.81 169 VAL A C 1
ATOM 1368 O O . VAL A 1 169 ? 2.259 -8.573 4.212 1.00 88.81 169 VAL A O 1
ATOM 1371 N N . LEU A 1 170 ? 2.270 -7.892 6.337 1.00 88.31 170 L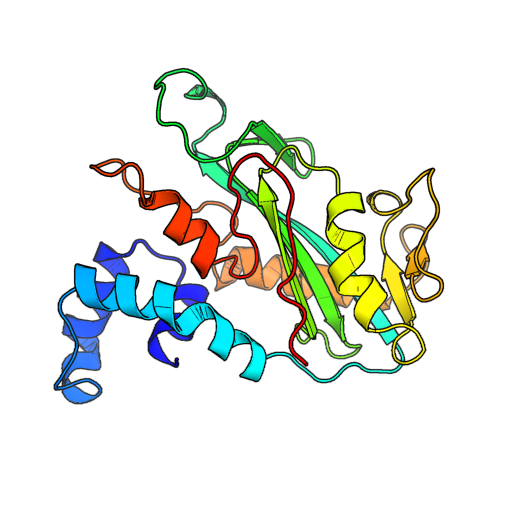EU A N 1
ATOM 1372 C CA . LEU A 1 170 ? 3.589 -7.256 6.253 1.00 88.31 170 LEU A CA 1
ATOM 1373 C C . LEU A 1 170 ? 4.703 -8.261 5.917 1.00 88.31 170 LEU A C 1
ATOM 1375 O O . LEU A 1 170 ? 5.656 -7.917 5.206 1.00 88.31 170 LEU A O 1
ATOM 1379 N N . SER A 1 171 ? 4.591 -9.491 6.418 1.00 88.50 171 SER A N 1
ATOM 1380 C CA . SER A 1 171 ? 5.486 -10.598 6.089 1.00 88.50 171 SER A CA 1
ATOM 1381 C C . SER A 1 171 ? 5.343 -10.997 4.621 1.00 88.50 171 SER A C 1
ATOM 1383 O O . SER A 1 171 ? 6.347 -11.041 3.914 1.00 88.50 171 SER A O 1
ATOM 1385 N N . LEU A 1 172 ? 4.113 -11.156 4.117 1.00 88.06 172 LEU A N 1
ATOM 1386 C CA . LEU A 1 172 ? 3.837 -11.426 2.702 1.00 88.06 172 LEU A CA 1
ATOM 1387 C C . LEU A 1 172 ? 4.427 -10.339 1.795 1.00 88.06 172 LEU A C 1
ATOM 1389 O O . LEU A 1 172 ? 5.165 -10.652 0.860 1.00 88.06 172 LEU A O 1
ATOM 1393 N N . LEU A 1 173 ? 4.195 -9.061 2.110 1.00 84.62 173 LEU A N 1
ATOM 1394 C CA . LEU A 1 173 ? 4.752 -7.937 1.348 1.00 84.62 173 LEU A CA 1
ATOM 1395 C C . LEU A 1 173 ? 6.288 -7.967 1.311 1.00 84.62 173 LEU A C 1
ATOM 1397 O O . LEU A 1 173 ? 6.903 -7.589 0.313 1.00 84.62 173 LEU A O 1
ATOM 1401 N N . THR A 1 174 ? 6.922 -8.423 2.390 1.00 84.25 174 THR A N 1
ATOM 1402 C CA . THR A 1 174 ? 8.384 -8.460 2.509 1.00 84.25 174 THR A CA 1
ATOM 1403 C C . THR A 1 174 ? 8.996 -9.680 1.826 1.00 84.25 174 THR A C 1
ATOM 1405 O O . THR A 1 174 ? 9.958 -9.532 1.073 1.00 84.25 174 THR A O 1
ATOM 1408 N N . LEU A 1 175 ? 8.467 -10.871 2.107 1.00 84.94 175 LEU A N 1
ATOM 1409 C CA . LEU A 1 175 ? 9.072 -12.152 1.747 1.00 84.94 175 LEU A CA 1
ATOM 1410 C C . LEU A 1 175 ? 8.602 -12.668 0.390 1.00 84.94 175 LEU A C 1
ATOM 1412 O O . LEU A 1 175 ? 9.413 -13.224 -0.341 1.00 84.94 175 LEU A O 1
ATOM 1416 N N . VAL A 1 176 ? 7.324 -12.473 0.058 1.00 81.19 176 VAL A N 1
ATOM 1417 C CA . VAL A 1 176 ? 6.729 -12.968 -1.191 1.00 81.19 176 VAL A CA 1
ATOM 1418 C C . VAL A 1 176 ? 6.807 -11.894 -2.267 1.00 81.19 176 VAL A C 1
ATOM 1420 O O . VAL A 1 176 ? 7.325 -12.141 -3.350 1.00 81.19 176 VAL A O 1
ATOM 1423 N N . SER A 1 177 ? 6.349 -10.679 -1.954 1.00 78.31 177 SER A N 1
ATOM 1424 C CA . SER A 1 177 ? 6.283 -9.604 -2.952 1.00 78.31 177 SER A CA 1
ATOM 1425 C C . SER A 1 177 ? 7.595 -8.830 -3.114 1.00 78.31 177 SER A C 1
ATOM 1427 O O . SER A 1 177 ? 7.740 -8.014 -4.029 1.00 78.31 177 SER A O 1
ATOM 1429 N N . HIS A 1 178 ? 8.561 -9.045 -2.214 1.00 77.12 178 HIS A N 1
ATOM 1430 C CA . HIS A 1 178 ? 9.850 -8.348 -2.175 1.00 77.12 178 HIS A CA 1
ATOM 1431 C C . HIS A 1 178 ? 9.722 -6.809 -2.167 1.00 77.12 178 HIS A C 1
ATOM 1433 O O . HIS A 1 178 ? 10.496 -6.102 -2.812 1.00 77.12 178 HIS A O 1
ATOM 1439 N N . PHE A 1 179 ? 8.736 -6.256 -1.445 1.00 77.62 179 PHE A N 1
ATOM 1440 C CA . PHE A 1 179 ? 8.457 -4.806 -1.440 1.00 77.62 179 PHE A CA 1
ATOM 1441 C C . PHE A 1 179 ? 9.421 -4.017 -0.572 1.00 77.62 179 PHE A C 1
ATOM 1443 O O . PHE A 1 179 ? 9.485 -2.798 -0.697 1.00 77.62 179 PHE A O 1
ATOM 1450 N N . LYS A 1 180 ? 10.193 -4.670 0.303 1.00 82.38 180 LYS A N 1
ATOM 1451 C CA . LYS A 1 180 ? 11.022 -3.920 1.248 1.00 82.38 180 LYS A CA 1
ATOM 1452 C C . LYS A 1 180 ? 12.103 -3.095 0.558 1.00 82.38 180 LYS A C 1
ATOM 1454 O O . LYS A 1 180 ? 12.408 -1.999 1.022 1.00 82.38 180 LYS A O 1
ATOM 1459 N N . LYS A 1 181 ? 12.674 -3.636 -0.521 1.00 79.00 181 LYS A N 1
ATOM 1460 C CA . LYS A 1 181 ? 13.721 -3.009 -1.329 1.00 79.00 181 LYS A CA 1
ATOM 1461 C C . LYS A 1 181 ? 13.344 -3.120 -2.795 1.00 79.00 181 LYS A C 1
ATOM 1463 O O . LYS A 1 181 ? 13.431 -4.196 -3.380 1.00 79.00 181 LYS A O 1
ATOM 1468 N N . VAL A 1 182 ? 12.940 -2.005 -3.383 1.00 72.50 182 VAL A N 1
ATOM 1469 C CA . VAL A 1 182 ? 12.542 -1.932 -4.785 1.00 72.50 182 VAL A CA 1
ATOM 1470 C C . VAL A 1 182 ? 13.586 -1.129 -5.535 1.00 72.50 182 VAL A C 1
ATOM 1472 O O . VAL A 1 182 ? 13.564 0.096 -5.543 1.00 72.50 182 VAL A O 1
ATOM 1475 N N . SER A 1 183 ? 14.526 -1.827 -6.166 1.00 58.81 183 SER A N 1
ATOM 1476 C CA . SER A 1 183 ? 15.553 -1.174 -6.972 1.00 58.81 183 SER A CA 1
ATOM 1477 C C . SER A 1 183 ? 14.945 -0.625 -8.260 1.00 58.81 183 SER A C 1
ATOM 1479 O O . SER A 1 183 ? 14.532 -1.383 -9.139 1.00 58.81 183 SER A O 1
ATOM 1481 N N . ILE 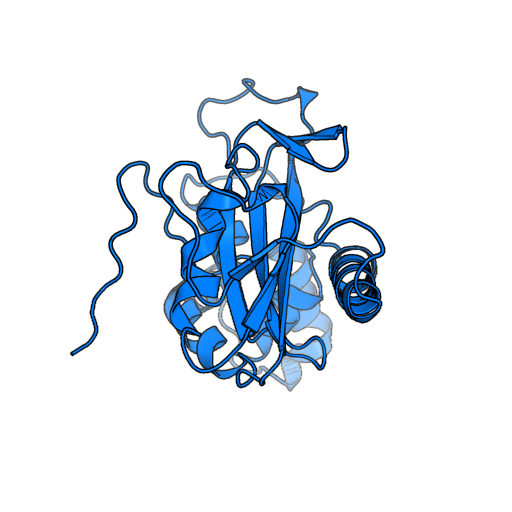A 1 184 ? 14.936 0.698 -8.394 1.00 54.22 184 ILE A N 1
ATOM 1482 C CA . ILE A 1 184 ? 14.734 1.362 -9.681 1.00 54.22 184 ILE A CA 1
ATOM 1483 C C . ILE A 1 184 ? 16.122 1.437 -10.318 1.00 54.22 184 ILE A C 1
ATOM 1485 O O . ILE A 1 184 ? 16.993 2.151 -9.828 1.00 54.22 184 ILE A O 1
ATOM 1489 N N . ALA A 1 185 ? 16.378 0.634 -11.353 1.00 37.22 185 ALA A N 1
ATOM 1490 C CA . ALA A 1 185 ? 17.635 0.724 -12.086 1.00 37.22 185 ALA A CA 1
ATOM 1491 C C . ALA A 1 185 ? 17.715 2.107 -12.751 1.00 37.22 185 ALA A C 1
ATOM 1493 O O . ALA A 1 185 ? 16.913 2.429 -13.626 1.00 37.22 185 ALA A O 1
ATOM 1494 N N . SER A 1 186 ? 18.664 2.918 -12.291 1.00 33.44 186 SER A N 1
ATOM 1495 C CA . SER A 1 186 ? 18.961 4.264 -12.766 1.00 33.44 186 SE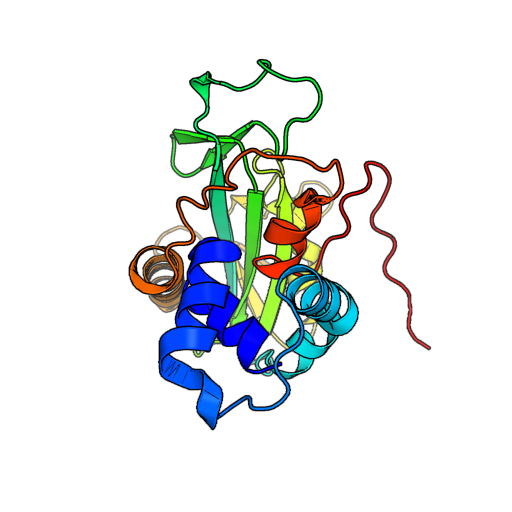R A CA 1
ATOM 1496 C C . SER A 1 186 ? 19.230 4.266 -14.272 1.00 33.44 186 SER A C 1
ATOM 1498 O O . SER A 1 186 ? 20.178 3.637 -14.736 1.00 33.44 186 SER A O 1
ATOM 1500 N N . GLY A 1 187 ? 18.411 4.982 -15.037 1.00 27.03 187 GLY A N 1
ATOM 1501 C CA . GLY A 1 187 ? 18.628 5.163 -16.469 1.00 27.03 187 GLY A CA 1
ATOM 1502 C C . GLY A 1 187 ? 17.435 5.831 -17.133 1.00 27.03 187 GLY A C 1
ATOM 1503 O O . GLY A 1 187 ? 16.509 5.149 -17.548 1.00 27.03 187 GLY A O 1
ATOM 1504 N N . HIS A 1 188 ? 17.487 7.162 -17.216 1.00 25.62 188 HIS A N 1
ATOM 1505 C CA . HIS A 1 188 ? 16.584 8.035 -17.972 1.00 25.62 188 HIS A CA 1
ATOM 1506 C C . HIS A 1 188 ? 15.086 7.891 -17.692 1.00 25.62 188 HIS A C 1
ATOM 1508 O O . HIS A 1 188 ? 14.406 7.004 -18.200 1.00 25.62 188 HIS A O 1
ATOM 1514 N N . THR A 1 189 ? 14.560 8.842 -16.925 1.00 29.27 189 THR A N 1
ATOM 1515 C CA . THR A 1 189 ? 13.475 9.771 -17.299 1.00 29.27 189 THR A CA 1
ATOM 1516 C C . THR A 1 189 ? 12.864 10.313 -16.015 1.00 29.27 189 THR A C 1
ATOM 1518 O O . THR A 1 189 ? 12.596 9.581 -15.065 1.00 29.27 189 THR A O 1
ATOM 1521 N N . SER A 1 190 ? 12.601 11.611 -16.004 1.00 29.31 190 SER A N 1
ATOM 1522 C CA . SER A 1 190 ? 11.829 12.359 -15.006 1.00 29.31 190 SER A CA 1
ATOM 1523 C C . SER A 1 190 ? 10.389 11.844 -14.788 1.00 29.31 190 SER A C 1
ATOM 1525 O O . SER A 1 190 ? 9.597 12.482 -14.103 1.00 29.31 190 SER A O 1
ATOM 1527 N N . GLU A 1 191 ? 10.036 10.677 -15.334 1.00 34.81 191 GLU A N 1
ATOM 1528 C CA . GLU A 1 191 ? 8.700 10.080 -15.328 1.00 34.81 191 GLU A CA 1
ATOM 1529 C C . GLU A 1 191 ? 8.588 8.822 -14.439 1.00 34.81 191 GLU A C 1
ATOM 1531 O O . GLU A 1 191 ? 7.487 8.298 -14.254 1.00 34.81 191 GLU A O 1
ATOM 1536 N N . HIS A 1 192 ? 9.696 8.375 -13.826 1.00 39.09 192 HIS A N 1
ATOM 1537 C CA . HIS A 1 192 ? 9.813 7.150 -13.004 1.00 39.09 192 HIS A CA 1
ATOM 1538 C C . HIS A 1 192 ? 9.226 7.227 -11.587 1.00 39.09 192 HIS A C 1
ATOM 1540 O O . HIS A 1 192 ? 9.220 6.234 -10.857 1.00 39.09 192 HIS A O 1
ATOM 1546 N N . GLY A 1 193 ? 8.612 8.353 -11.215 1.00 33.53 193 GLY A N 1
ATOM 1547 C CA . GLY A 1 193 ? 7.645 8.373 -10.109 1.00 33.53 193 GLY A CA 1
ATOM 1548 C C . GLY A 1 193 ? 6.471 7.400 -10.332 1.00 33.53 193 GLY A C 1
ATOM 1549 O O . GLY A 1 193 ? 5.755 7.074 -9.391 1.00 33.53 193 GLY A O 1
ATOM 1550 N N . SER A 1 194 ? 6.293 6.902 -11.563 1.00 35.41 194 SER A N 1
ATOM 1551 C CA . SER A 1 194 ? 5.284 5.934 -12.008 1.00 35.41 194 SER A CA 1
ATOM 1552 C C . SER A 1 194 ? 5.390 4.527 -11.400 1.00 35.41 194 SER A C 1
ATOM 1554 O O . SER A 1 194 ? 4.365 3.863 -11.282 1.00 35.41 194 SER A O 1
ATOM 1556 N N . LEU A 1 195 ? 6.580 4.058 -11.008 1.00 35.88 195 LEU A N 1
ATOM 1557 C CA . LEU A 1 195 ? 6.782 2.679 -10.531 1.00 35.88 195 LEU A CA 1
ATOM 1558 C C . LEU A 1 195 ? 6.338 2.484 -9.081 1.00 35.88 195 LEU A C 1
ATOM 1560 O O . LEU A 1 195 ? 5.682 1.488 -8.775 1.00 35.88 195 LEU A O 1
ATOM 1564 N N . LEU A 1 196 ? 6.599 3.471 -8.215 1.00 38.12 196 LEU A N 1
ATOM 1565 C CA . LEU A 1 196 ? 5.865 3.588 -6.955 1.00 38.12 196 LEU A CA 1
ATOM 1566 C C . LEU A 1 196 ? 4.394 3.822 -7.265 1.00 38.12 196 LEU A C 1
ATOM 1568 O O . LEU A 1 196 ? 3.584 3.040 -6.818 1.00 38.12 196 LEU A O 1
ATOM 1572 N N . ARG A 1 197 ? 4.035 4.746 -8.159 1.00 35.41 197 ARG A N 1
ATOM 1573 C CA . ARG A 1 197 ? 2.633 4.994 -8.547 1.00 35.41 197 ARG A CA 1
ATOM 1574 C C . ARG A 1 197 ? 1.866 3.770 -9.091 1.00 35.41 197 ARG A C 1
ATOM 1576 O O . ARG A 1 197 ? 0.660 3.871 -9.236 1.00 35.41 197 ARG A O 1
ATOM 1583 N N . TRP A 1 198 ? 2.509 2.631 -9.378 1.00 39.78 198 TRP A N 1
ATOM 1584 C CA . TRP A 1 198 ? 1.829 1.378 -9.738 1.00 39.78 198 TRP A CA 1
ATOM 1585 C C . TRP A 1 198 ? 1.909 0.285 -8.688 1.00 39.78 198 TRP A C 1
ATOM 1587 O O . TRP A 1 198 ? 0.885 -0.282 -8.312 1.00 39.78 198 TRP A O 1
ATOM 1597 N N . ARG A 1 199 ? 3.104 0.039 -8.147 1.00 42.97 199 ARG A N 1
ATOM 1598 C CA . ARG A 1 199 ? 3.297 -0.867 -7.003 1.00 42.97 199 ARG A CA 1
ATOM 1599 C C . ARG A 1 199 ? 2.604 -0.343 -5.734 1.00 42.97 199 ARG A C 1
ATOM 1601 O O . ARG A 1 199 ? 2.462 -1.069 -4.759 1.00 42.97 199 ARG A O 1
ATOM 1608 N N . CYS A 1 200 ? 2.207 0.924 -5.802 1.00 38.00 200 CYS A N 1
ATOM 1609 C CA . CYS A 1 200 ? 1.675 1.779 -4.769 1.00 38.00 200 CYS A CA 1
ATOM 1610 C C . CYS A 1 200 ? 0.554 2.739 -5.330 1.00 38.00 200 CYS A C 1
ATOM 1612 O O . CYS A 1 200 ? 0.248 3.778 -4.766 1.00 38.00 200 CYS A O 1
ATOM 1614 N N . SER A 1 201 ? -0.095 2.369 -6.442 1.00 33.97 201 SER A N 1
ATOM 1615 C CA . SER A 1 201 ? -1.291 2.977 -7.070 1.00 33.97 201 SER A CA 1
ATOM 1616 C C . SER A 1 201 ? -2.496 3.451 -6.210 1.00 33.97 201 SER A C 1
ATOM 1618 O O . SER A 1 201 ? -3.587 2.903 -6.333 1.00 33.97 201 SER A O 1
ATOM 1620 N N . THR A 1 202 ? -2.366 4.633 -5.584 1.00 31.09 202 THR A N 1
ATOM 1621 C CA . THR A 1 202 ? -3.427 5.681 -5.579 1.00 31.09 202 THR A CA 1
ATOM 1622 C C . THR A 1 202 ? -2.958 7.142 -5.515 1.00 31.09 202 THR A C 1
ATOM 1624 O O . THR A 1 202 ? -3.785 8.009 -5.789 1.00 31.09 202 THR A O 1
ATOM 1627 N N . CYS A 1 203 ? -1.676 7.481 -5.308 1.00 29.45 203 CYS A N 1
ATOM 1628 C CA . CYS A 1 203 ? -1.298 8.901 -5.205 1.00 29.45 203 CYS A CA 1
ATOM 1629 C C . CYS A 1 203 ? -0.481 9.448 -6.385 1.00 29.45 203 CYS A C 1
ATOM 1631 O O . CYS A 1 203 ? 0.648 9.041 -6.683 1.00 29.45 203 CYS A O 1
ATOM 1633 N N . SER A 1 204 ? -1.051 10.456 -7.050 1.00 29.41 204 SER A N 1
ATOM 1634 C CA . SER A 1 204 ? -0.289 11.374 -7.886 1.00 29.41 204 SER A CA 1
ATOM 1635 C C . SER A 1 204 ? 0.403 12.410 -7.006 1.00 29.41 204 SER A C 1
ATOM 1637 O O . SER A 1 204 ? -0.115 13.508 -6.838 1.00 29.41 204 SER A O 1
ATOM 1639 N N . CYS A 1 205 ? 1.591 12.103 -6.483 1.00 29.11 205 CYS A N 1
ATOM 1640 C CA . CYS A 1 205 ? 2.428 13.111 -5.831 1.00 29.11 205 CYS A CA 1
ATOM 1641 C C . CYS A 1 205 ? 2.975 14.095 -6.885 1.00 29.11 205 CYS A C 1
ATOM 1643 O O . CYS A 1 205 ? 4.059 13.890 -7.425 1.00 29.11 205 CYS A O 1
ATOM 1645 N N . ASN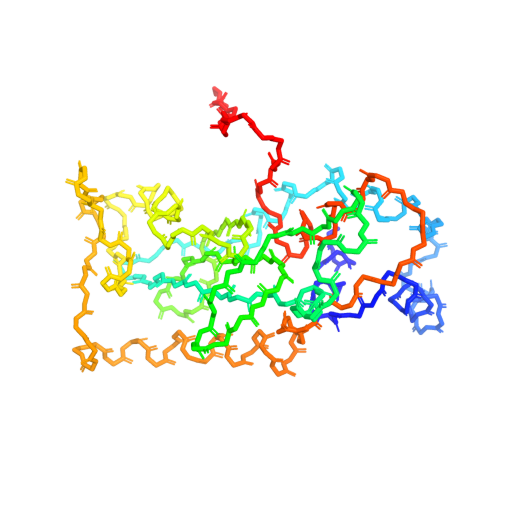 A 1 206 ? 2.212 15.141 -7.205 1.00 28.84 206 ASN A N 1
ATOM 1646 C CA . ASN A 1 206 ? 2.774 16.437 -7.582 1.00 28.84 206 ASN A CA 1
ATOM 1647 C C . ASN A 1 206 ? 2.717 17.301 -6.319 1.00 28.84 206 ASN A C 1
ATOM 1649 O O . ASN A 1 206 ? 1.737 17.232 -5.587 1.00 28.84 206 ASN A O 1
ATOM 1653 N N . GLY A 1 207 ? 3.775 18.060 -6.030 1.00 27.41 207 GLY A N 1
ATOM 1654 C CA . GLY A 1 207 ? 4.024 18.734 -4.747 1.00 27.41 207 GLY A CA 1
ATOM 1655 C C . GLY A 1 207 ? 3.054 19.846 -4.319 1.00 27.41 207 GLY A C 1
ATOM 1656 O O . GLY A 1 207 ? 3.480 20.754 -3.619 1.00 27.41 207 GLY A O 1
ATOM 1657 N N . MET A 1 208 ? 1.781 19.793 -4.704 1.00 25.73 208 MET A N 1
ATOM 1658 C CA . MET A 1 208 ? 0.703 20.664 -4.246 1.00 25.73 208 MET A CA 1
ATOM 1659 C C . MET A 1 208 ? -0.601 19.853 -4.211 1.00 25.73 208 MET A C 1
ATOM 1661 O O . MET A 1 208 ? -1.120 19.514 -5.265 1.00 25.73 208 MET A O 1
ATOM 1665 N N . GLY A 1 209 ? -1.100 19.541 -3.008 1.00 23.78 209 GLY A N 1
ATOM 1666 C CA . GLY A 1 209 ? -2.498 19.182 -2.714 1.00 23.78 209 GLY A CA 1
ATOM 1667 C C . GLY A 1 209 ? -3.142 18.029 -3.503 1.00 23.78 209 GLY A C 1
ATOM 1668 O O . GLY A 1 209 ? -3.504 18.165 -4.669 1.00 23.78 209 GLY A O 1
ATOM 1669 N N . CYS A 1 210 ? -3.419 16.915 -2.822 1.00 26.06 210 CYS A N 1
ATOM 1670 C CA . CYS A 1 210 ? -4.259 15.843 -3.354 1.00 26.06 210 CYS A CA 1
ATOM 1671 C C . CYS A 1 210 ? -5.721 16.327 -3.459 1.00 26.06 210 CYS A C 1
ATOM 1673 O O . CYS A 1 210 ? -6.408 16.461 -2.449 1.00 26.06 210 CYS A O 1
ATOM 1675 N N . SER A 1 211 ? -6.205 16.613 -4.670 1.00 23.16 211 SER A N 1
ATOM 1676 C CA . SER A 1 211 ? -7.635 16.815 -4.936 1.00 23.16 211 SER A CA 1
ATOM 1677 C C . SER A 1 211 ? -8.213 15.531 -5.535 1.00 23.16 211 SER A C 1
ATOM 1679 O O . SER A 1 211 ? -7.939 15.178 -6.682 1.00 23.16 211 SER A O 1
ATOM 1681 N N . ARG A 1 212 ? -9.005 14.798 -4.738 1.00 27.62 212 ARG A N 1
ATOM 1682 C CA . ARG A 1 212 ? -9.854 13.701 -5.228 1.00 27.62 212 ARG A CA 1
ATOM 1683 C C . ARG A 1 212 ? -10.844 14.282 -6.240 1.00 27.62 212 ARG A C 1
ATOM 1685 O O . ARG A 1 212 ? -11.605 15.192 -5.912 1.00 27.62 212 ARG A O 1
ATOM 1692 N N . ILE A 1 213 ? -10.861 13.725 -7.448 1.00 24.75 213 ILE A N 1
ATOM 1693 C CA . ILE A 1 213 ? -11.957 13.915 -8.401 1.00 24.75 213 ILE A CA 1
ATOM 1694 C C . ILE A 1 213 ? -13.208 13.322 -7.744 1.00 24.75 213 ILE A C 1
ATOM 1696 O O . ILE A 1 213 ? -13.328 12.103 -7.619 1.00 24.75 213 ILE A O 1
ATOM 1700 N N . LYS A 1 214 ? -14.119 14.188 -7.284 1.00 22.11 214 LYS A N 1
ATOM 1701 C CA . LYS A 1 214 ? -15.494 13.797 -6.965 1.00 22.11 214 LYS A CA 1
ATOM 1702 C C . LYS A 1 214 ? -16.116 13.281 -8.261 1.00 22.11 214 LYS A C 1
ATOM 1704 O O . LYS A 1 214 ? -16.225 14.029 -9.229 1.00 22.11 214 LYS A O 1
ATOM 1709 N N . THR A 1 215 ? -16.452 12.000 -8.296 1.00 27.78 215 THR A N 1
ATOM 1710 C CA . THR A 1 215 ? -17.342 11.451 -9.319 1.00 27.78 215 THR A CA 1
ATOM 1711 C C . THR A 1 215 ? -18.768 11.708 -8.840 1.00 27.78 215 THR A C 1
ATOM 1713 O O . THR A 1 215 ? -19.088 11.385 -7.698 1.00 27.78 215 THR A O 1
ATOM 1716 N N . ASN A 1 216 ? -19.549 12.398 -9.676 1.00 28.12 216 ASN A N 1
ATOM 1717 C CA . ASN A 1 216 ? -21.006 12.494 -9.550 1.00 28.12 216 ASN A CA 1
ATOM 1718 C C . ASN A 1 216 ? -21.650 11.136 -9.825 1.00 28.12 216 ASN A C 1
ATOM 1720 O O . ASN A 1 216 ? -21.087 10.401 -10.672 1.00 28.12 216 ASN A O 1
#

Sequence (216 aa):
MTLGFLFALKGVSERAFYRWIVQDYSDLFPTLPDRTRLFRLFKVHQDWTKRFMAEPTVLGIAGTYGIELIHPIPEGRSEQQIGKKGQSKHRWIVGGKLGFVLNQFGLVADWDCDTANVSDRTFQPPIEQFNEIMIVLVDHGFHAQAGDPPNMKICDRGMWNTRMLIETVLSLLTLVSHFKKVSIASGHTSEHGSLLRWRCSTCSCNGMGCSRIKTN

Secondary structure (DSSP, 8-state):
-HHHHHHHHH---HHHHHHHHHHHSGGG-TTPPPHHHHHHHHHHTGGGGGGGPPPP-SEEEEEEEEEEEE-STTTTS-SS--SEEEEETTEEEEEEEEEEEEETTS-EEEEEEEETTS-GGGGSHHHHTTTTT-EEEE-GGG--TT---TTEEE--TTS-TTHHHHHHHHHHHHHTS-TTB------S-TTTHHHHHHHTTT--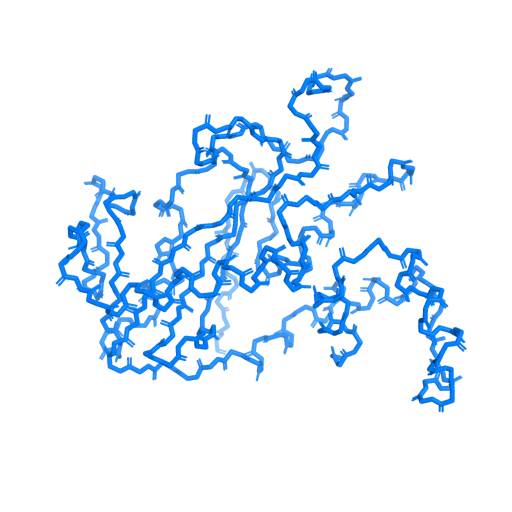--SS--------

pLDDT: mean 77.41, std 21.02, range [22.11, 97.12]